Protein AF-C4XJJ4-F1 (afdb_monomer_lite)

Foldseek 3Di:
DDDPPPPPPPDDDDDDPDDPVVVVVVVVVVLVVLVVLVVVLVVLVVVLVVLLVVLVVDPDQVVLLCVLCPPLVVVLVVVLVVCVVVVNVVVSVVSVVVVVVLNVVLVVLVVVLVVLSQVLQWDQDDDPDPDNHGQTAGLDFDEQDACPPDVVVSVVVLCVCLPPVNLCVVPPPPDPCLVVLVVLCPDPVSLCQLQVAPVLDPVVQCPPPVSNSSSSSVSSVCSSSVHHHDHSVRSSVSSVVSSVSSVVSSVVSVVSVVVSNVSSVVSSVVSD

pLDDT: mean 74.95, std 15.44, range [31.09, 95.69]

Structure (mmCIF, N/CA/C/O backbone):
data_AF-C4XJJ4-F1
#
_entry.id   AF-C4XJJ4-F1
#
loop_
_atom_site.group_PDB
_atom_site.id
_atom_site.type_symbol
_atom_site.label_atom_id
_atom_site.label_alt_id
_atom_site.label_comp_id
_atom_site.label_asym_id
_atom_site.label_entity_id
_atom_site.label_seq_id
_atom_site.pdbx_PDB_ins_code
_atom_site.Cartn_x
_atom_site.Cartn_y
_atom_site.Cartn_z
_atom_site.occupancy
_atom_site.B_iso_or_equiv
_atom_site.auth_seq_id
_atom_site.auth_comp_id
_atom_site.auth_asym_id
_atom_site.auth_atom_id
_atom_site.pdbx_PDB_model_num
ATOM 1 N N . MET A 1 1 ? -14.680 27.984 8.519 1.00 36.91 1 MET A N 1
ATOM 2 C CA . MET A 1 1 ? -15.653 27.682 7.439 1.00 36.91 1 MET A CA 1
ATOM 3 C C . MET A 1 1 ?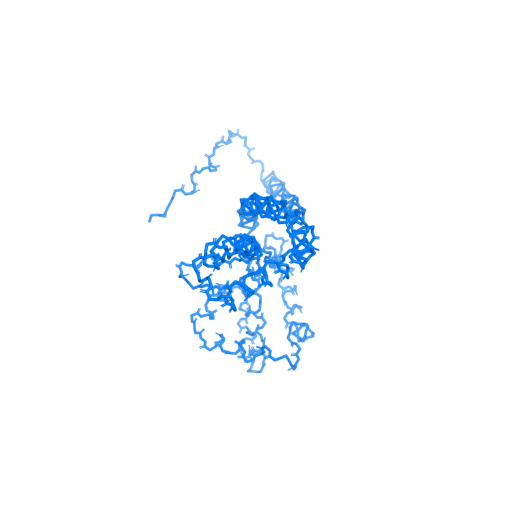 -16.197 26.275 7.652 1.00 36.91 1 MET A C 1
ATOM 5 O O . MET A 1 1 ? -15.878 25.347 6.925 1.00 36.91 1 MET A O 1
ATOM 9 N N . THR A 1 2 ? -16.985 26.112 8.706 1.00 37.75 2 THR A N 1
ATOM 10 C CA . THR A 1 2 ? -17.402 24.825 9.270 1.00 37.75 2 THR A CA 1
ATOM 11 C C . THR A 1 2 ? -18.818 25.044 9.775 1.00 37.75 2 THR A C 1
ATOM 13 O O . THR A 1 2 ? -18.968 25.657 10.821 1.00 37.75 2 THR A O 1
ATOM 16 N N . ASN A 1 3 ? -19.838 24.692 8.978 1.00 35.47 3 ASN A N 1
ATOM 17 C CA . ASN A 1 3 ? -21.230 24.528 9.451 1.00 35.47 3 ASN A CA 1
ATOM 18 C C . ASN A 1 3 ? -22.248 24.016 8.405 1.00 35.47 3 ASN A C 1
ATOM 20 O O . ASN A 1 3 ? -23.418 23.864 8.739 1.00 35.47 3 ASN A O 1
ATOM 24 N N . ASN A 1 4 ? -21.861 23.683 7.166 1.00 31.09 4 ASN A N 1
ATOM 25 C CA . ASN A 1 4 ? -22.854 23.386 6.115 1.00 31.09 4 ASN A CA 1
ATOM 26 C C . ASN A 1 4 ? -23.211 21.908 5.881 1.00 31.09 4 ASN A C 1
ATOM 28 O O . ASN A 1 4 ? -24.062 21.638 5.041 1.00 31.09 4 ASN A O 1
ATOM 32 N N . PHE A 1 5 ? -22.658 20.944 6.624 1.00 34.25 5 PHE A N 1
ATOM 33 C CA . PHE A 1 5 ? -23.001 19.527 6.401 1.00 34.25 5 PHE A CA 1
ATOM 34 C C . PHE A 1 5 ? -24.237 19.028 7.169 1.00 34.25 5 PHE A C 1
ATOM 36 O O . PHE A 1 5 ? -24.738 17.946 6.882 1.00 34.25 5 PHE A O 1
ATOM 43 N N . LYS A 1 6 ? -24.790 19.824 8.096 1.00 35.12 6 LYS A N 1
ATOM 44 C CA . LYS A 1 6 ? -25.919 19.397 8.946 1.00 35.12 6 LYS A CA 1
ATOM 45 C C . LYS A 1 6 ? -27.304 19.547 8.296 1.00 35.12 6 LYS A C 1
ATOM 47 O O . LYS A 1 6 ? -28.285 19.062 8.844 1.00 35.12 6 LYS A O 1
ATOM 52 N N . TYR A 1 7 ? -27.399 20.183 7.126 1.00 38.50 7 TYR A N 1
ATOM 53 C CA . TYR A 1 7 ? -28.688 20.546 6.519 1.00 38.50 7 TYR A CA 1
ATOM 54 C C . TYR A 1 7 ? -29.176 19.623 5.395 1.00 38.50 7 TYR A C 1
ATOM 56 O O . TYR A 1 7 ? -30.297 19.803 4.927 1.00 38.50 7 TYR A O 1
ATOM 64 N N . PHE A 1 8 ? -28.402 18.619 4.966 1.00 37.38 8 PHE A N 1
ATOM 65 C CA . PHE A 1 8 ? -28.808 17.812 3.805 1.00 37.38 8 PHE A CA 1
ATOM 66 C C . PHE A 1 8 ? -29.705 16.603 4.132 1.00 37.38 8 PHE A C 1
ATOM 68 O O . PHE A 1 8 ? -30.364 16.084 3.237 1.00 37.38 8 PHE A O 1
ATOM 75 N N . PHE A 1 9 ? -29.815 16.190 5.402 1.00 39.69 9 PHE A N 1
ATOM 76 C CA . PHE A 1 9 ? -30.651 15.041 5.795 1.00 39.69 9 PHE A CA 1
ATOM 77 C C . PHE A 1 9 ? -32.035 15.398 6.354 1.00 39.69 9 PHE A C 1
ATOM 79 O O . PHE A 1 9 ? -32.860 14.515 6.572 1.00 39.69 9 PHE A O 1
ATOM 86 N N . MET A 1 10 ? -32.357 16.680 6.532 1.00 34.41 10 MET A N 1
ATOM 87 C CA . MET A 1 10 ? -33.613 17.087 7.169 1.00 34.41 10 MET A CA 1
ATOM 88 C C . MET A 1 10 ? -34.735 17.325 6.144 1.00 34.41 10 MET A C 1
ATOM 90 O O . MET A 1 10 ? -35.309 18.409 6.055 1.00 34.41 10 MET A O 1
ATOM 94 N N . LYS A 1 11 ? -35.070 16.305 5.341 1.00 35.81 11 LYS A N 1
ATOM 95 C CA . LYS A 1 11 ? -36.238 16.341 4.442 1.00 35.81 11 LYS A CA 1
ATOM 96 C C . LYS A 1 11 ? -37.434 15.608 5.066 1.00 35.81 11 LYS A C 1
ATOM 98 O O . LYS A 1 11 ? -37.766 14.492 4.698 1.00 35.81 11 LYS A O 1
ATOM 103 N N . LYS A 1 12 ? -38.070 16.302 6.015 1.00 39.97 12 LYS A N 1
ATOM 104 C CA . LYS A 1 12 ? -39.515 16.331 6.328 1.00 39.97 12 LYS A CA 1
ATOM 105 C C . LYS A 1 12 ? -40.320 15.060 5.972 1.00 39.97 12 LYS A C 1
ATOM 107 O O . LYS A 1 12 ? -40.991 15.020 4.940 1.00 39.97 12 LYS A O 1
ATOM 112 N N . THR A 1 13 ? -40.351 14.077 6.868 1.00 39.09 13 THR A N 1
ATOM 113 C CA . THR A 1 13 ? -41.431 13.080 6.909 1.00 39.09 13 THR A CA 1
ATOM 114 C C . THR A 1 13 ? -42.670 13.729 7.532 1.00 39.09 13 THR A C 1
ATOM 116 O O . THR A 1 13 ? -42.621 14.348 8.594 1.00 39.09 13 THR A O 1
ATOM 119 N N . LYS A 1 14 ? -43.784 13.696 6.792 1.00 36.62 14 LYS A N 1
ATOM 120 C CA . LYS A 1 14 ? -45.092 14.193 7.237 1.00 36.62 14 LYS A CA 1
ATOM 121 C C . LYS A 1 14 ? -45.566 13.381 8.445 1.00 36.62 14 LYS A C 1
ATOM 123 O O . LYS A 1 14 ? -45.399 12.167 8.470 1.00 36.62 14 LYS A O 1
ATOM 128 N N . GLY A 1 15 ? -46.163 14.088 9.402 1.00 43.06 15 GLY A N 1
ATOM 129 C CA . GLY A 1 15 ? -46.601 13.559 10.685 1.00 43.06 15 GLY A CA 1
ATOM 130 C C . GLY A 1 15 ? -47.533 12.357 10.575 1.00 43.06 15 GLY A C 1
ATOM 131 O O . GLY A 1 15 ? -48.602 12.435 9.975 1.00 43.06 15 GLY A O 1
ATOM 132 N N . TYR A 1 16 ? -47.119 11.289 11.241 1.00 35.53 16 TYR A N 1
ATOM 133 C CA . TYR A 1 16 ? -47.999 10.319 11.868 1.00 35.53 16 TYR A CA 1
ATOM 134 C C . TYR A 1 16 ? -47.768 10.454 13.372 1.00 35.53 16 TYR A C 1
ATOM 136 O O . TYR A 1 16 ? -46.625 10.599 13.802 1.00 35.53 16 TYR A O 1
ATOM 144 N N . ALA A 1 17 ? -48.842 10.483 14.160 1.00 39.97 17 ALA A N 1
ATOM 145 C CA . ALA A 1 17 ? -48.747 10.488 15.613 1.00 39.97 17 ALA A CA 1
ATOM 146 C C . ALA A 1 17 ? -47.957 9.241 16.057 1.00 39.97 17 ALA A C 1
ATOM 148 O O . ALA A 1 17 ? -48.425 8.116 15.886 1.00 39.97 17 ALA A O 1
ATOM 149 N N . MET A 1 18 ? -46.727 9.457 16.528 1.00 41.88 18 MET A N 1
ATOM 150 C CA . MET A 1 18 ? -45.782 8.411 16.918 1.00 41.88 18 MET A CA 1
ATOM 151 C C . MET A 1 18 ? -46.233 7.771 18.233 1.00 41.88 18 MET A C 1
ATOM 153 O O . MET A 1 18 ? -46.372 8.432 19.260 1.00 41.88 18 MET A O 1
ATOM 157 N N . ASN A 1 19 ? -46.489 6.466 18.173 1.00 47.69 19 ASN A N 1
ATOM 158 C CA . ASN A 1 19 ? -46.569 5.598 19.337 1.00 47.69 19 ASN A CA 1
ATOM 159 C C . ASN A 1 19 ? -45.129 5.395 19.856 1.00 47.69 19 ASN A C 1
ATOM 161 O O . ASN A 1 19 ? -44.292 4.994 19.054 1.00 47.69 19 ASN A O 1
ATOM 165 N N . PRO A 1 20 ? -44.811 5.625 21.142 1.00 53.41 20 PRO A N 1
ATOM 166 C CA . PRO A 1 20 ? -43.440 5.526 21.663 1.00 53.41 20 PRO A CA 1
ATOM 167 C C . PRO A 1 20 ? -42.790 4.137 21.507 1.00 53.41 20 PRO A C 1
ATOM 169 O O . PRO A 1 20 ? -41.569 4.039 21.543 1.00 53.41 20 PRO A O 1
ATOM 172 N N . ASN A 1 21 ? -43.575 3.075 21.275 1.00 56.53 21 ASN A N 1
ATOM 173 C CA . ASN A 1 21 ? -43.048 1.744 20.936 1.00 56.53 21 ASN A CA 1
ATOM 174 C C . ASN A 1 21 ? -42.619 1.605 19.459 1.00 56.53 21 ASN A C 1
ATOM 176 O O . ASN A 1 21 ? -41.858 0.706 19.129 1.00 56.53 21 ASN A O 1
ATOM 180 N N . ASN A 1 22 ? -43.088 2.481 18.564 1.00 57.28 22 ASN A N 1
ATOM 181 C CA . ASN A 1 22 ? -42.657 2.493 17.162 1.00 57.28 22 ASN A CA 1
ATOM 182 C C . ASN A 1 22 ? -41.268 3.126 17.001 1.00 57.28 22 ASN A C 1
ATOM 184 O O . ASN A 1 22 ? -40.558 2.783 16.065 1.00 57.28 22 ASN A O 1
ATOM 188 N N . ASP A 1 23 ? -40.872 4.039 17.889 1.00 61.09 23 ASP A N 1
ATOM 189 C CA . ASP A 1 23 ? -39.613 4.782 17.753 1.00 61.09 23 ASP A CA 1
ATOM 190 C C . ASP A 1 23 ? -38.396 3.882 18.007 1.00 61.09 23 ASP A C 1
ATOM 192 O O . ASP A 1 23 ? -37.394 3.975 17.296 1.00 61.09 23 ASP A O 1
ATOM 196 N N . THR A 1 24 ? -38.503 2.953 18.963 1.00 67.44 24 THR A N 1
ATOM 197 C CA . THR A 1 24 ? -37.474 1.937 19.227 1.00 67.44 24 THR A CA 1
ATOM 198 C C . THR A 1 24 ? -37.356 0.938 18.081 1.00 67.44 24 THR A C 1
ATOM 200 O O . THR A 1 24 ? -36.242 0.610 17.674 1.00 67.44 24 THR A O 1
ATOM 203 N N . ASP A 1 25 ? -38.486 0.520 17.508 1.00 71.44 25 ASP A N 1
ATOM 204 C CA . ASP A 1 25 ? -38.519 -0.419 16.385 1.00 71.44 25 ASP A CA 1
ATOM 205 C C . ASP A 1 25 ? -37.976 0.225 15.099 1.00 71.44 25 ASP A C 1
ATOM 207 O O . ASP A 1 25 ? -37.228 -0.404 14.349 1.00 71.44 25 ASP A O 1
ATOM 211 N N . VAL A 1 26 ? -38.290 1.503 14.854 1.00 76.06 26 VAL A N 1
ATOM 212 C CA . VAL A 1 26 ? -37.749 2.273 13.722 1.00 76.06 26 VAL A CA 1
ATOM 213 C C . VAL A 1 26 ? -36.243 2.480 13.884 1.00 76.06 26 VAL A C 1
ATOM 215 O O . VAL A 1 26 ? -35.491 2.238 12.940 1.00 76.06 26 VAL A O 1
ATOM 218 N N . GLN A 1 27 ? -35.772 2.847 15.078 1.00 78.88 27 GLN A N 1
ATOM 219 C CA . GLN A 1 27 ? -34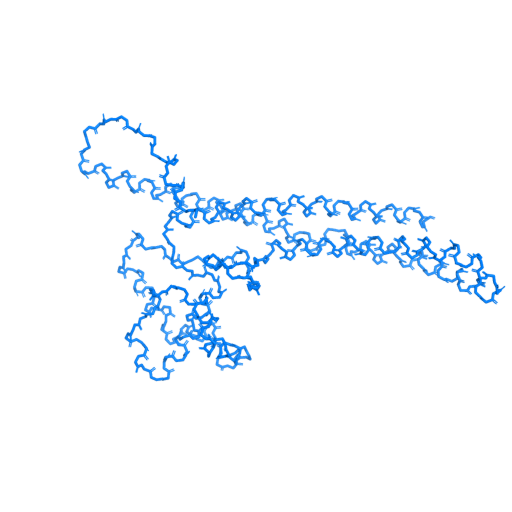.343 3.020 15.344 1.00 78.88 27 GLN A CA 1
ATOM 220 C C . GLN A 1 27 ? -33.568 1.697 15.213 1.00 78.88 27 GLN A C 1
ATOM 222 O O . GLN A 1 27 ? -32.447 1.668 14.696 1.00 78.88 27 GLN A O 1
ATOM 227 N N . GLU A 1 28 ? -34.150 0.577 15.643 1.00 82.06 28 GLU A N 1
ATOM 228 C CA . GLU A 1 28 ? -33.553 -0.745 15.453 1.00 82.06 28 GLU A CA 1
ATOM 229 C C . GLU A 1 28 ? -33.481 -1.128 13.966 1.00 82.06 28 GLU A C 1
ATOM 231 O O . GLU A 1 28 ? -32.451 -1.632 13.504 1.00 82.06 28 GLU A O 1
ATOM 236 N N . GLN A 1 29 ? -34.528 -0.835 13.189 1.00 85.44 29 GLN A N 1
ATOM 237 C CA . GLN A 1 29 ? -34.534 -1.043 11.740 1.00 85.44 29 GLN A CA 1
ATOM 238 C C . GLN A 1 29 ? -33.468 -0.201 11.028 1.00 85.44 29 GLN A C 1
ATOM 240 O O . GLN A 1 29 ? -32.740 -0.734 10.185 1.00 85.44 29 GLN A O 1
ATOM 245 N N . GLU A 1 30 ? -33.318 1.076 11.387 1.00 85.06 30 GLU A N 1
ATOM 246 C CA . GLU A 1 30 ? -32.269 1.952 10.850 1.00 85.06 30 GLU A CA 1
ATOM 247 C C . GLU A 1 30 ? -30.868 1.416 11.178 1.00 85.06 30 GLU A C 1
ATOM 249 O O . GLU A 1 30 ? -30.026 1.268 10.289 1.00 85.06 30 GLU A O 1
ATOM 254 N N . ASN A 1 31 ? -30.631 1.015 12.428 1.00 83.75 31 ASN A N 1
ATOM 255 C CA . ASN A 1 31 ? -29.358 0.428 12.849 1.00 83.75 31 ASN A CA 1
ATOM 256 C C . ASN A 1 31 ? -29.047 -0.883 12.114 1.00 83.75 31 ASN A C 1
ATOM 258 O O . ASN A 1 31 ? -27.908 -1.123 11.701 1.00 83.75 31 ASN A O 1
ATOM 262 N N . ASN A 1 32 ? -30.050 -1.733 11.908 1.00 87.62 32 ASN A N 1
ATOM 263 C CA . ASN A 1 32 ? -29.896 -2.965 11.140 1.00 87.62 32 ASN A CA 1
ATOM 264 C C . ASN A 1 32 ? -29.613 -2.678 9.658 1.00 87.62 32 ASN A C 1
ATOM 266 O O . ASN A 1 32 ? -28.766 -3.346 9.055 1.00 87.62 32 ASN A O 1
ATOM 270 N N . ALA A 1 33 ? -30.227 -1.641 9.083 1.00 87.69 33 ALA A N 1
ATOM 271 C CA . ALA A 1 33 ? -29.921 -1.187 7.732 1.00 87.69 33 ALA A CA 1
ATOM 272 C C . ALA A 1 33 ? -28.462 -0.709 7.613 1.00 87.69 33 ALA A C 1
ATOM 274 O O . ALA A 1 33 ? -27.758 -1.151 6.699 1.00 87.69 33 ALA A O 1
ATOM 275 N N . LEU A 1 34 ? -27.973 0.096 8.562 1.00 89.12 34 LEU A N 1
ATOM 276 C CA . LEU A 1 34 ? -26.580 0.562 8.606 1.00 89.12 34 LEU A CA 1
ATOM 277 C C . LEU A 1 34 ? -25.587 -0.609 8.733 1.00 89.12 34 LEU A C 1
ATOM 279 O O . LEU A 1 34 ? -24.629 -0.698 7.965 1.00 89.12 34 LEU A O 1
ATOM 283 N N . ARG A 1 35 ? -25.850 -1.584 9.614 1.00 87.12 35 ARG A N 1
ATOM 284 C CA . ARG A 1 35 ? -25.026 -2.806 9.736 1.00 87.12 35 ARG A CA 1
ATOM 285 C C . ARG A 1 35 ? -25.003 -3.622 8.446 1.00 87.12 35 ARG A C 1
ATOM 287 O O . ARG A 1 35 ? -23.939 -4.049 8.000 1.00 87.12 35 ARG A O 1
ATOM 294 N N . SER A 1 36 ? -26.162 -3.804 7.810 1.00 91.25 36 SER A N 1
ATOM 295 C CA . SER A 1 36 ? -26.256 -4.511 6.525 1.00 91.25 36 SER A CA 1
ATOM 296 C C . SER A 1 36 ? -25.470 -3.796 5.419 1.00 91.25 36 SER A C 1
ATOM 298 O O . SER A 1 36 ? -24.934 -4.423 4.500 1.00 91.25 36 SER A O 1
ATOM 300 N N . TYR A 1 37 ? -25.400 -2.464 5.477 1.00 91.25 37 TYR A N 1
ATOM 301 C CA . TYR A 1 37 ? -24.607 -1.674 4.552 1.00 91.25 37 TYR A CA 1
ATOM 302 C C . TYR A 1 37 ? -23.108 -1.871 4.789 1.00 91.25 37 TYR A C 1
ATOM 304 O O . TYR A 1 37 ? -22.384 -2.120 3.822 1.00 91.25 37 TYR A O 1
ATOM 312 N N . LEU A 1 38 ? -22.651 -1.838 6.046 1.00 89.81 38 LEU A N 1
ATOM 313 C CA . LEU A 1 38 ? -21.254 -2.109 6.401 1.00 89.81 38 LEU A CA 1
ATOM 314 C C . LEU A 1 38 ? -20.806 -3.491 5.913 1.00 89.81 38 LEU A C 1
ATOM 316 O O . LEU A 1 38 ? -19.807 -3.588 5.205 1.00 89.81 38 LEU A O 1
ATOM 320 N N . GLN A 1 39 ? -21.603 -4.534 6.157 1.00 91.06 39 GLN A N 1
ATOM 321 C CA . GLN A 1 39 ? -21.309 -5.896 5.689 1.00 91.06 39 GLN A CA 1
ATOM 322 C C . GLN A 1 39 ? -21.160 -5.975 4.161 1.00 91.06 39 GLN A C 1
ATOM 324 O O . GLN A 1 39 ? -20.207 -6.550 3.636 1.00 91.06 39 GLN A O 1
ATOM 329 N N . ARG A 1 40 ? -22.082 -5.361 3.407 1.00 92.31 40 ARG A N 1
ATOM 330 C CA . ARG A 1 40 ? -21.987 -5.316 1.935 1.00 92.31 40 ARG A CA 1
ATOM 331 C C . ARG A 1 40 ? -20.772 -4.522 1.465 1.00 92.31 40 ARG A C 1
ATOM 333 O O . ARG A 1 40 ? -20.150 -4.870 0.460 1.00 92.31 40 ARG A O 1
ATOM 340 N N . SER A 1 41 ? -20.440 -3.460 2.184 1.00 89.94 41 SER A N 1
ATOM 341 C CA . SER A 1 41 ? -19.290 -2.612 1.902 1.00 89.94 41 SER A CA 1
ATOM 342 C C . SER A 1 41 ? -17.968 -3.341 2.137 1.00 89.94 41 SER A C 1
ATOM 344 O O . SER A 1 41 ? -17.073 -3.238 1.303 1.00 89.94 41 SER A O 1
ATOM 346 N N . GLU A 1 42 ? -17.860 -4.153 3.190 1.00 88.81 42 GLU A N 1
ATOM 347 C CA . GLU A 1 42 ? -16.708 -5.032 3.433 1.00 88.81 42 GLU A CA 1
ATOM 348 C C . GLU A 1 42 ? -16.511 -6.048 2.306 1.00 88.81 42 GLU A C 1
ATOM 350 O O . GLU A 1 42 ? -15.390 -6.231 1.829 1.00 88.81 42 GLU A O 1
ATOM 355 N N . VAL A 1 43 ? -17.592 -6.664 1.811 1.00 91.44 43 VAL A N 1
ATOM 356 C CA . VAL A 1 43 ? -17.515 -7.584 0.663 1.00 91.44 43 VAL A CA 1
ATOM 357 C C . VAL A 1 43 ? -16.978 -6.859 -0.572 1.00 91.44 43 VAL A C 1
ATOM 359 O O . VAL A 1 43 ? -16.058 -7.350 -1.229 1.00 91.44 43 VAL A O 1
ATOM 362 N N . ARG A 1 44 ? -17.488 -5.658 -0.871 1.00 91.12 44 ARG A N 1
ATOM 363 C CA . ARG A 1 44 ? -16.992 -4.835 -1.988 1.00 91.12 44 ARG A CA 1
ATOM 364 C C . ARG A 1 44 ? -15.522 -4.468 -1.802 1.00 91.12 44 ARG A C 1
ATOM 366 O O . ARG A 1 44 ? -14.732 -4.647 -2.727 1.00 91.12 44 ARG A O 1
ATOM 373 N N . LEU A 1 45 ? -15.128 -4.026 -0.613 1.00 89.00 45 LEU A N 1
ATOM 374 C CA . LEU A 1 45 ? -13.742 -3.676 -0.316 1.00 89.00 45 LEU A CA 1
ATOM 375 C C . LEU A 1 45 ? -12.814 -4.897 -0.427 1.00 89.00 45 LEU A C 1
ATOM 377 O O . LEU A 1 45 ? -11.731 -4.793 -0.998 1.00 89.00 45 LEU A O 1
ATOM 381 N N . SER A 1 46 ? -13.270 -6.076 0.003 1.00 88.31 46 SER A N 1
ATOM 382 C CA . SER A 1 46 ? -12.562 -7.346 -0.189 1.00 88.31 46 SER A CA 1
ATOM 383 C C . SER A 1 46 ? -12.364 -7.657 -1.673 1.00 88.31 46 SER A C 1
ATOM 385 O O . SER A 1 46 ? -11.258 -8.006 -2.085 1.00 88.31 46 SER A O 1
ATOM 387 N N . THR A 1 47 ? -13.393 -7.477 -2.509 1.00 90.88 47 THR A N 1
ATOM 388 C CA . THR A 1 47 ? -13.240 -7.663 -3.961 1.00 90.88 47 THR A CA 1
ATOM 389 C C . THR A 1 47 ? -12.244 -6.672 -4.565 1.00 90.88 47 THR A C 1
ATOM 391 O O . THR A 1 47 ? -11.373 -7.089 -5.324 1.00 90.88 47 THR A O 1
ATOM 394 N N . MET A 1 48 ? -12.278 -5.394 -4.171 1.00 91.06 48 MET A N 1
ATOM 395 C CA . MET A 1 48 ? -11.298 -4.393 -4.616 1.00 91.06 48 MET A CA 1
ATOM 396 C C . MET A 1 48 ? -9.879 -4.749 -4.175 1.00 91.06 48 MET A C 1
ATOM 398 O O . MET A 1 48 ? -8.944 -4.605 -4.957 1.00 91.06 48 MET A O 1
ATOM 402 N N . HIS A 1 49 ? -9.714 -5.257 -2.953 1.00 87.81 49 HIS A N 1
ATOM 403 C CA . HIS A 1 49 ? -8.430 -5.732 -2.452 1.00 87.81 49 HIS A CA 1
ATOM 404 C C . HIS A 1 49 ? -7.905 -6.918 -3.264 1.00 87.81 49 HIS A C 1
ATOM 406 O O . HIS A 1 49 ? -6.728 -6.927 -3.607 1.00 87.81 49 HIS A O 1
ATOM 412 N N . ARG A 1 50 ? -8.759 -7.888 -3.625 1.00 88.06 50 ARG A N 1
ATOM 413 C CA . ARG A 1 50 ? -8.371 -9.011 -4.501 1.00 88.06 50 ARG A CA 1
ATOM 414 C C . ARG A 1 50 ? -7.948 -8.535 -5.890 1.00 88.06 50 ARG A C 1
ATOM 416 O O . ARG A 1 50 ? -6.997 -9.058 -6.460 1.00 88.06 50 ARG A O 1
ATOM 423 N N . ILE A 1 51 ? -8.622 -7.522 -6.434 1.00 88.31 51 ILE A N 1
ATOM 424 C CA . ILE A 1 51 ? -8.207 -6.908 -7.700 1.00 88.31 51 ILE A CA 1
ATOM 425 C C . ILE A 1 51 ? -6.845 -6.217 -7.511 1.00 88.31 51 ILE A C 1
ATOM 427 O O . ILE A 1 51 ? -5.930 -6.451 -8.294 1.00 88.31 51 ILE A O 1
ATOM 431 N N . GLY A 1 52 ? -6.665 -5.435 -6.444 1.00 85.44 52 GLY A N 1
ATOM 432 C CA . GLY A 1 52 ? -5.384 -4.814 -6.090 1.00 85.44 52 GLY A CA 1
ATOM 433 C C . GLY A 1 52 ? -4.242 -5.825 -5.945 1.00 85.44 52 GLY A C 1
ATOM 434 O O . GLY A 1 52 ? -3.163 -5.625 -6.503 1.00 85.44 52 GLY A O 1
ATOM 435 N N . SER A 1 53 ? -4.490 -6.950 -5.272 1.00 83.94 53 SER A N 1
ATOM 436 C CA . SER A 1 53 ? -3.499 -8.011 -5.100 1.00 83.94 53 SER A CA 1
ATOM 437 C C . SER A 1 53 ? -3.204 -8.752 -6.402 1.00 83.94 53 SER A C 1
ATOM 439 O O . SER A 1 53 ? -2.063 -9.153 -6.600 1.00 83.94 53 SER A O 1
ATOM 441 N N . SER A 1 54 ? -4.158 -8.863 -7.334 1.00 85.44 54 SER A N 1
ATOM 442 C CA . SER A 1 54 ? -3.893 -9.415 -8.672 1.00 85.44 54 SER A CA 1
ATOM 443 C C . SER A 1 54 ? -2.905 -8.561 -9.482 1.00 85.44 54 SER A C 1
ATOM 445 O O . SER A 1 54 ? -2.080 -9.101 -10.220 1.00 85.44 54 SER A O 1
ATOM 447 N N . PHE A 1 55 ? -2.909 -7.237 -9.281 1.00 82.31 55 PHE A N 1
ATOM 448 C CA . PHE A 1 55 ? -1.910 -6.346 -9.876 1.00 82.31 55 PHE A CA 1
ATOM 449 C C . PHE A 1 55 ? -0.520 -6.513 -9.238 1.00 82.31 55 PHE A C 1
ATOM 451 O O . PHE A 1 55 ? 0.479 -6.376 -9.940 1.00 82.31 55 PHE A O 1
ATOM 458 N N . ILE A 1 56 ? -0.445 -6.841 -7.938 1.00 76.31 56 ILE A N 1
ATOM 459 C CA . ILE A 1 56 ? 0.814 -7.161 -7.230 1.00 76.31 56 ILE A CA 1
ATOM 460 C C . ILE A 1 56 ? 1.361 -8.515 -7.665 1.00 76.31 56 ILE A C 1
ATOM 462 O O . ILE A 1 56 ? 2.542 -8.641 -7.972 1.00 76.31 56 ILE A O 1
ATOM 466 N N . GLY A 1 57 ? 0.487 -9.522 -7.661 1.00 69.38 57 GLY A N 1
ATOM 467 C CA . GLY A 1 57 ? 0.816 -10.928 -7.875 1.00 69.38 57 GLY A CA 1
ATOM 468 C C . GLY A 1 57 ? 1.276 -11.254 -9.291 1.00 69.38 57 GLY A C 1
ATOM 469 O O . GLY A 1 57 ? 1.725 -12.366 -9.533 1.00 69.38 57 GLY A O 1
ATOM 470 N N . GLY A 1 58 ? 1.222 -10.293 -10.215 1.00 63.47 58 GLY A N 1
ATOM 471 C CA . GLY A 1 58 ? 1.868 -10.435 -11.509 1.00 63.47 58 GLY A CA 1
ATOM 472 C C . GLY A 1 58 ? 0.995 -11.120 -12.548 1.00 63.47 58 GLY A C 1
ATOM 473 O O . GLY A 1 58 ? 1.361 -12.152 -13.100 1.00 63.47 58 GLY A O 1
ATOM 474 N N . ALA A 1 59 ? -0.095 -10.472 -12.945 1.00 54.72 59 ALA A N 1
ATOM 475 C CA . ALA A 1 59 ? -0.491 -10.606 -14.338 1.00 54.72 59 ALA A CA 1
ATOM 476 C C . ALA A 1 59 ? 0.559 -9.847 -15.182 1.00 54.72 59 ALA A C 1
ATOM 478 O O . ALA A 1 59 ? 0.708 -8.633 -15.066 1.00 54.72 59 ALA A O 1
ATOM 479 N N . GLY A 1 60 ? 1.377 -10.548 -15.962 1.00 58.19 60 GLY A N 1
ATOM 480 C CA . GLY A 1 60 ? 2.176 -9.992 -17.063 1.00 58.19 60 GLY A CA 1
ATOM 481 C C . GLY A 1 60 ? 3.378 -9.097 -16.722 1.00 58.19 60 GLY A C 1
ATOM 482 O O . GLY A 1 60 ? 4.495 -9.456 -17.058 1.00 58.19 60 GLY A O 1
ATOM 483 N N . LEU A 1 61 ? 3.190 -7.919 -16.121 1.00 67.19 61 LEU A N 1
ATOM 484 C CA . LEU A 1 61 ? 4.118 -6.781 -16.263 1.00 67.19 61 LEU A CA 1
ATOM 485 C C . LEU A 1 61 ? 5.555 -7.045 -15.762 1.00 67.19 61 LEU A C 1
ATOM 487 O O . LEU A 1 61 ? 6.514 -6.780 -16.484 1.00 67.19 61 LEU A O 1
ATOM 491 N N . LEU A 1 62 ? 5.713 -7.581 -14.544 1.00 68.38 62 LEU A N 1
ATOM 492 C CA . LEU A 1 62 ? 7.034 -7.858 -13.952 1.00 68.38 62 LEU A CA 1
ATOM 493 C C . LEU A 1 62 ? 7.713 -9.101 -14.544 1.00 68.38 62 LEU A C 1
ATOM 495 O O . LEU A 1 62 ? 8.932 -9.203 -14.486 1.00 68.38 62 LEU A O 1
ATOM 499 N N . ILE A 1 63 ? 6.937 -10.026 -15.116 1.00 72.25 63 ILE A N 1
ATOM 500 C CA . ILE A 1 63 ? 7.449 -11.251 -15.751 1.00 72.25 63 ILE A CA 1
ATOM 501 C C . ILE A 1 63 ? 7.829 -10.983 -17.213 1.00 72.25 63 ILE A C 1
ATOM 503 O O . ILE A 1 63 ? 8.826 -11.505 -17.703 1.00 72.25 63 ILE A O 1
ATOM 507 N N . LEU A 1 64 ? 7.061 -10.140 -17.906 1.00 71.19 64 LEU A N 1
ATOM 508 C CA . LEU A 1 64 ? 7.297 -9.747 -19.295 1.00 71.19 64 LEU A CA 1
ATOM 509 C C . LEU A 1 64 ? 8.590 -8.943 -19.437 1.00 71.19 64 LEU A C 1
ATOM 511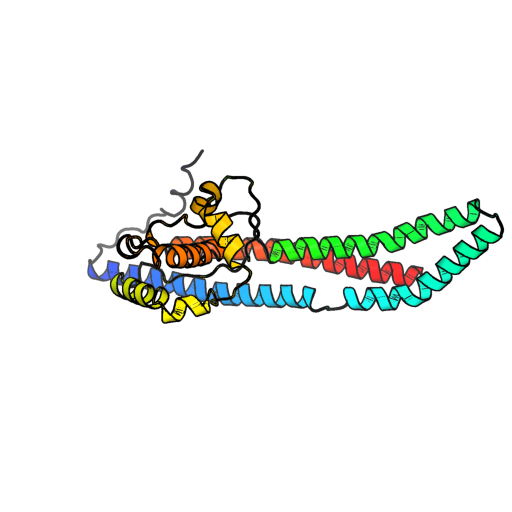 O O . LEU A 1 64 ? 9.328 -9.151 -20.395 1.00 71.19 64 LEU A O 1
ATOM 515 N N . LEU A 1 65 ? 8.889 -8.061 -18.476 1.00 72.19 65 LEU A N 1
ATOM 516 C CA . LEU A 1 65 ? 10.040 -7.167 -18.577 1.00 72.19 65 LEU A CA 1
ATOM 517 C C . LEU A 1 65 ? 11.378 -7.935 -18.723 1.00 72.19 65 LEU A C 1
ATOM 519 O O . LEU A 1 65 ? 12.069 -7.683 -19.707 1.00 72.19 65 LEU A O 1
ATOM 523 N N . PRO A 1 66 ? 11.750 -8.903 -17.858 1.00 71.94 66 PRO A N 1
ATOM 524 C CA . PRO A 1 66 ? 12.999 -9.652 -18.023 1.00 71.94 66 PRO A CA 1
ATOM 525 C C . PRO A 1 66 ? 13.055 -10.488 -19.304 1.00 71.94 66 PRO A C 1
ATOM 527 O O . PRO A 1 66 ? 14.113 -10.574 -19.921 1.00 71.94 66 PRO A O 1
ATOM 530 N N . VAL A 1 67 ? 11.932 -11.100 -19.702 1.00 74.62 67 VAL A N 1
ATOM 531 C CA . VAL A 1 67 ? 11.867 -11.983 -20.879 1.00 74.62 67 VAL A CA 1
ATOM 532 C C . VAL A 1 67 ? 12.112 -11.197 -22.163 1.00 74.62 67 VAL A C 1
ATOM 534 O O . VAL A 1 67 ? 12.918 -11.609 -22.987 1.00 74.62 67 VAL A O 1
ATOM 537 N N . ILE A 1 68 ? 11.471 -10.038 -22.304 1.00 68.88 68 ILE A N 1
ATOM 538 C CA . ILE A 1 68 ? 11.615 -9.170 -23.478 1.00 68.88 68 ILE A CA 1
ATOM 539 C C . ILE A 1 68 ? 12.984 -8.486 -23.505 1.00 68.88 68 ILE A C 1
ATOM 541 O O . ILE A 1 68 ? 13.587 -8.325 -24.562 1.00 68.88 68 ILE A O 1
ATOM 545 N N . MET A 1 69 ? 13.486 -8.049 -22.350 1.00 71.12 69 MET A N 1
ATOM 546 C CA . MET A 1 69 ? 14.716 -7.257 -22.299 1.00 71.12 69 MET A CA 1
ATOM 547 C C . MET A 1 69 ? 15.974 -8.095 -22.573 1.00 71.12 69 MET A C 1
ATOM 549 O O . MET A 1 69 ? 16.958 -7.548 -23.063 1.00 71.12 69 MET A O 1
ATOM 553 N N . LYS A 1 70 ? 15.978 -9.401 -22.275 1.00 76.44 70 LYS A N 1
ATOM 554 C CA . LYS A 1 70 ? 17.208 -10.211 -22.255 1.00 76.44 70 LYS A CA 1
ATOM 555 C C . LYS A 1 70 ? 17.955 -10.253 -23.598 1.00 76.44 70 LYS A C 1
ATOM 557 O O . LYS A 1 70 ? 19.161 -9.994 -23.628 1.00 76.44 70 LYS A O 1
ATOM 562 N N . ASP A 1 71 ? 17.265 -10.540 -24.697 1.00 73.81 71 ASP A N 1
ATOM 563 C CA . ASP A 1 71 ? 17.928 -10.809 -25.986 1.00 73.81 71 ASP A CA 1
ATOM 564 C C . ASP A 1 71 ? 18.142 -9.528 -26.811 1.00 73.81 71 ASP A C 1
ATOM 566 O O . ASP A 1 71 ? 19.186 -9.330 -27.443 1.00 73.81 71 ASP A O 1
ATOM 570 N N . SER A 1 72 ? 17.201 -8.587 -26.735 1.00 76.62 72 SER A N 1
ATOM 571 C CA . SER A 1 72 ? 17.311 -7.317 -27.453 1.00 76.62 72 SER A CA 1
ATOM 572 C C . SER A 1 72 ? 18.318 -6.357 -26.814 1.00 76.62 72 SER A C 1
ATOM 574 O O . SER A 1 72 ? 19.071 -5.689 -27.527 1.00 76.62 72 SER A O 1
ATOM 576 N N . MET A 1 73 ? 18.394 -6.293 -25.474 1.00 81.31 73 MET A N 1
ATOM 577 C CA . MET A 1 73 ? 19.356 -5.407 -24.805 1.00 81.31 73 MET A CA 1
ATOM 578 C C . MET A 1 73 ? 20.798 -5.848 -25.034 1.00 81.31 73 MET A C 1
ATOM 580 O O . MET A 1 73 ? 21.664 -5.000 -25.245 1.00 81.31 73 MET A O 1
ATOM 584 N N . THR A 1 74 ? 21.071 -7.154 -25.001 1.00 85.38 74 THR A N 1
ATOM 585 C CA . THR A 1 74 ? 22.421 -7.694 -25.223 1.00 85.38 74 THR A CA 1
ATOM 586 C C . THR A 1 74 ? 22.898 -7.410 -26.647 1.00 85.38 74 THR A C 1
ATOM 588 O O . THR A 1 74 ? 24.004 -6.907 -26.834 1.00 85.38 74 THR A O 1
ATOM 591 N N . SER A 1 75 ? 22.028 -7.597 -27.641 1.00 85.94 75 SER A N 1
ATOM 592 C CA . SER A 1 75 ? 22.336 -7.319 -29.050 1.00 85.94 75 SER A CA 1
ATOM 593 C C . SER A 1 75 ? 22.629 -5.836 -29.317 1.00 85.94 75 SER A C 1
ATOM 595 O O . SER A 1 75 ? 23.620 -5.489 -29.966 1.00 85.94 75 SER A O 1
ATOM 597 N N . ILE A 1 76 ? 21.798 -4.932 -28.790 1.00 87.50 76 ILE A N 1
ATOM 598 C CA . ILE A 1 76 ? 21.960 -3.489 -29.015 1.00 87.50 76 ILE A CA 1
ATOM 599 C C . ILE A 1 76 ? 23.141 -2.923 -28.231 1.00 87.50 76 ILE A C 1
ATOM 601 O O . ILE A 1 76 ? 23.916 -2.142 -28.782 1.00 87.50 76 ILE A O 1
ATOM 605 N N . SER A 1 77 ? 23.322 -3.338 -26.976 1.00 88.69 77 SER A N 1
ATOM 606 C CA . SER A 1 77 ? 24.465 -2.905 -26.164 1.00 88.69 77 SER A CA 1
ATOM 607 C C . SER A 1 77 ? 25.796 -3.332 -26.787 1.00 88.69 77 SER A C 1
ATOM 609 O O . SER A 1 77 ? 26.713 -2.514 -26.860 1.00 88.69 77 SER A O 1
ATOM 611 N N . ALA A 1 78 ? 25.881 -4.547 -27.340 1.00 91.38 78 ALA A N 1
ATOM 612 C CA . ALA A 1 78 ? 27.052 -5.005 -28.082 1.00 91.38 78 ALA A CA 1
ATOM 613 C C . ALA A 1 78 ? 27.313 -4.153 -29.335 1.00 91.38 78 ALA A C 1
ATOM 615 O O . ALA A 1 78 ? 28.456 -3.780 -29.605 1.00 91.38 78 ALA A O 1
ATOM 616 N N . LYS A 1 79 ? 26.261 -3.776 -30.075 1.00 92.25 79 LYS A N 1
ATOM 617 C CA . LYS A 1 79 ? 26.389 -2.909 -31.255 1.00 92.25 79 LYS A CA 1
ATOM 618 C C . LYS A 1 79 ? 26.860 -1.501 -30.883 1.00 92.25 79 LYS A C 1
ATOM 620 O O . LYS A 1 79 ? 27.772 -0.986 -31.526 1.00 92.25 79 LYS A O 1
ATOM 625 N N . ILE A 1 80 ? 26.315 -0.907 -29.819 1.00 92.62 80 ILE A N 1
ATOM 626 C CA . ILE A 1 80 ? 26.789 0.381 -29.283 1.00 92.62 80 ILE A CA 1
ATOM 627 C C . ILE A 1 80 ? 28.266 0.276 -28.890 1.00 92.62 80 ILE A C 1
ATOM 629 O O . ILE A 1 80 ? 29.066 1.115 -29.295 1.00 92.62 80 ILE A O 1
ATOM 633 N N . TYR A 1 81 ? 28.642 -0.776 -28.161 1.00 94.44 81 TYR A N 1
ATOM 634 C CA . TYR A 1 81 ? 30.022 -1.002 -27.737 1.00 94.44 81 TYR A CA 1
ATOM 635 C C . TYR A 1 81 ? 30.982 -1.137 -28.928 1.00 94.44 81 TYR A C 1
ATOM 637 O O . TYR A 1 81 ? 32.041 -0.515 -28.939 1.00 94.44 81 TYR A O 1
ATOM 645 N N . SER A 1 82 ? 30.579 -1.859 -29.978 1.00 95.00 82 SER A N 1
ATOM 646 C CA . SER A 1 82 ? 31.377 -1.984 -31.204 1.00 95.00 82 SER A CA 1
ATOM 647 C C . SER A 1 82 ? 31.596 -0.643 -31.919 1.00 95.00 82 SER A C 1
ATOM 649 O O . SER A 1 82 ? 32.695 -0.383 -32.402 1.00 95.00 82 SER A O 1
ATOM 651 N N . LEU A 1 83 ? 30.590 0.241 -31.933 1.00 94.25 83 LEU A N 1
ATOM 652 C CA . LEU A 1 83 ? 30.695 1.579 -32.528 1.00 94.25 83 LEU A CA 1
ATOM 653 C C . LEU A 1 83 ? 31.601 2.508 -31.712 1.00 94.25 83 LEU A C 1
ATOM 655 O O . LEU A 1 83 ? 32.281 3.350 -32.291 1.00 94.25 83 LEU A O 1
ATOM 659 N N . ILE A 1 84 ? 31.623 2.338 -30.386 1.00 94.38 84 ILE A N 1
ATOM 660 C CA . ILE A 1 84 ? 32.531 3.066 -29.492 1.00 94.38 84 ILE A CA 1
ATOM 661 C C . ILE A 1 84 ? 33.982 2.637 -29.737 1.00 94.38 84 ILE A C 1
ATOM 663 O O . ILE A 1 84 ? 34.848 3.501 -29.828 1.00 94.38 84 ILE A O 1
ATOM 667 N N . ILE A 1 85 ? 34.247 1.331 -29.879 1.00 95.69 85 ILE A N 1
ATOM 668 C CA . ILE A 1 85 ? 35.592 0.819 -30.206 1.00 95.69 85 ILE A CA 1
ATOM 669 C C . ILE A 1 85 ? 36.051 1.313 -31.581 1.00 95.69 85 ILE A C 1
ATOM 671 O O . ILE A 1 85 ? 37.216 1.649 -31.750 1.00 95.69 85 ILE A O 1
ATOM 675 N N . ALA A 1 86 ? 35.141 1.388 -32.552 1.00 94.88 86 ALA A N 1
ATOM 676 C CA . ALA A 1 86 ? 35.428 1.897 -33.891 1.00 94.88 86 ALA A CA 1
ATOM 677 C C . ALA A 1 86 ? 35.562 3.436 -33.964 1.00 94.88 86 ALA A C 1
ATOM 679 O O . ALA A 1 86 ? 35.539 3.987 -35.062 1.00 94.88 86 ALA A O 1
ATOM 680 N N . GLU A 1 87 ? 35.630 4.131 -32.819 1.00 95.06 87 GLU A N 1
ATOM 681 C CA . GLU A 1 87 ? 35.729 5.596 -32.689 1.00 95.06 87 GLU A CA 1
ATOM 682 C C . GLU A 1 87 ? 34.596 6.383 -33.383 1.00 95.06 87 GLU A C 1
ATOM 684 O O . GLU A 1 87 ? 34.662 7.600 -33.562 1.00 95.06 87 GLU A O 1
ATOM 689 N N . ASN A 1 88 ? 33.488 5.718 -33.729 1.00 95.12 88 ASN A N 1
ATOM 690 C CA . ASN A 1 88 ? 32.334 6.345 -34.368 1.00 95.12 88 ASN A CA 1
ATOM 691 C C . ASN A 1 88 ? 31.313 6.809 -33.320 1.00 95.12 88 ASN A C 1
ATOM 693 O O . ASN A 1 88 ? 30.207 6.271 -33.185 1.00 95.12 88 ASN A O 1
ATOM 697 N N . TYR A 1 89 ? 31.688 7.845 -32.569 1.00 93.44 89 TYR A N 1
ATOM 698 C CA . TYR A 1 89 ? 30.863 8.387 -31.488 1.00 93.44 89 TYR A CA 1
ATOM 699 C C . TYR A 1 89 ? 29.528 8.969 -31.975 1.00 93.44 89 TYR A C 1
ATOM 701 O O . TYR A 1 89 ? 28.532 8.904 -31.253 1.00 93.44 89 TYR A O 1
ATOM 709 N N . ALA A 1 90 ? 29.469 9.503 -33.199 1.00 94.88 90 ALA A N 1
ATOM 710 C CA . ALA A 1 90 ? 28.239 10.054 -33.771 1.00 94.88 90 ALA A CA 1
ATOM 711 C C . ALA A 1 90 ? 27.179 8.961 -34.003 1.00 94.88 90 ALA A C 1
ATOM 713 O O . ALA A 1 90 ? 26.025 9.110 -33.595 1.00 94.88 90 ALA A O 1
ATOM 714 N N . ALA A 1 91 ? 27.569 7.824 -34.587 1.00 92.00 91 ALA A N 1
ATOM 715 C CA . ALA A 1 91 ? 26.664 6.688 -34.752 1.00 92.00 91 ALA A CA 1
ATOM 716 C C . ALA A 1 91 ? 26.306 6.047 -33.401 1.00 92.00 91 ALA A C 1
ATOM 718 O O . ALA A 1 91 ? 25.146 5.701 -33.170 1.00 92.00 91 ALA A O 1
ATOM 719 N N . ALA A 1 92 ? 27.281 5.937 -32.489 1.00 92.00 92 ALA A N 1
ATOM 720 C CA . ALA A 1 92 ? 27.058 5.389 -31.153 1.00 92.00 92 ALA A CA 1
ATOM 721 C C . ALA A 1 92 ? 26.032 6.214 -30.359 1.00 92.00 92 ALA A C 1
ATOM 723 O O . ALA A 1 92 ? 25.092 5.652 -29.802 1.00 92.00 92 ALA A O 1
ATOM 724 N N . THR A 1 93 ? 26.161 7.543 -30.347 1.00 92.81 93 THR A N 1
ATOM 725 C CA . THR A 1 93 ? 25.230 8.445 -29.645 1.00 92.81 93 THR A CA 1
ATOM 726 C C . THR A 1 93 ? 23.838 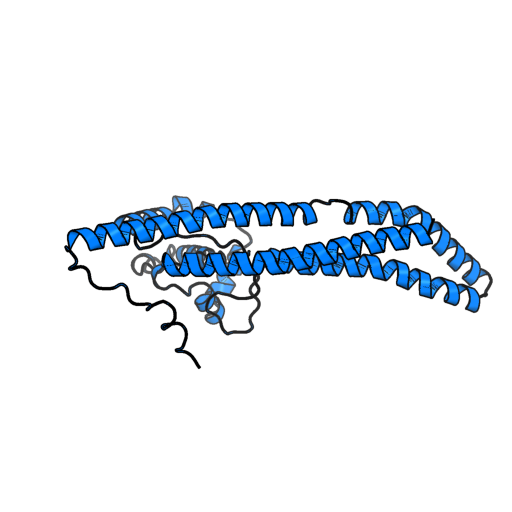8.448 -30.272 1.00 92.81 93 THR A C 1
ATOM 728 O O . THR A 1 93 ? 22.847 8.353 -29.546 1.00 92.81 93 THR A O 1
ATOM 731 N N . THR A 1 94 ? 23.754 8.463 -31.606 1.00 93.12 94 THR A N 1
ATOM 732 C CA . THR A 1 94 ? 22.479 8.398 -32.344 1.00 93.12 94 THR A CA 1
ATOM 733 C C . THR A 1 94 ? 21.682 7.136 -32.010 1.00 93.12 94 THR A C 1
ATOM 735 O O . THR A 1 94 ? 20.457 7.181 -31.958 1.00 93.12 94 THR A O 1
ATOM 738 N N . LEU A 1 95 ? 22.360 6.016 -31.740 1.00 90.75 95 LEU A N 1
ATOM 739 C CA . LEU A 1 95 ? 21.720 4.753 -31.371 1.00 90.75 95 LEU A CA 1
ATOM 740 C C . LEU A 1 95 ? 21.491 4.624 -29.853 1.00 90.75 95 LEU A C 1
ATOM 742 O O . LEU A 1 95 ? 20.474 4.081 -29.423 1.00 90.75 95 LEU A O 1
ATOM 746 N N . ALA A 1 96 ? 22.395 5.164 -29.033 1.00 91.12 96 ALA A N 1
ATOM 747 C CA . ALA A 1 96 ? 22.312 5.092 -27.576 1.00 91.12 96 ALA A CA 1
ATOM 748 C C . ALA A 1 96 ? 21.161 5.927 -26.993 1.00 91.12 96 ALA A C 1
ATOM 750 O O . ALA A 1 96 ? 20.479 5.458 -26.086 1.00 91.12 96 ALA A O 1
ATOM 751 N N . ILE A 1 97 ? 20.908 7.136 -27.508 1.00 91.75 97 ILE A N 1
ATOM 752 C CA . ILE A 1 97 ? 19.825 8.006 -27.014 1.00 91.75 97 ILE A CA 1
ATOM 753 C C . ILE A 1 97 ? 18.442 7.332 -27.118 1.00 91.75 97 ILE A C 1
ATOM 755 O O . ILE A 1 97 ? 17.782 7.195 -26.083 1.00 91.75 97 ILE A O 1
ATOM 759 N N . PRO A 1 98 ? 17.974 6.881 -28.302 1.00 89.81 98 PRO A N 1
ATOM 760 C CA . PRO A 1 98 ? 16.675 6.225 -28.412 1.00 89.81 98 PRO A CA 1
ATOM 761 C C . PRO A 1 98 ? 16.642 4.913 -27.628 1.00 89.81 98 PRO A C 1
ATOM 763 O O . PRO A 1 98 ? 15.626 4.621 -27.004 1.00 89.81 98 PRO A O 1
ATOM 766 N N . PHE A 1 99 ? 17.749 4.164 -27.574 1.00 88.38 99 PHE A N 1
ATOM 767 C CA . PHE A 1 99 ? 17.838 2.960 -26.750 1.00 88.38 99 PHE A CA 1
ATOM 768 C C . PHE A 1 99 ? 17.577 3.263 -25.267 1.00 88.38 99 PHE A C 1
ATOM 770 O O . PHE A 1 99 ? 16.708 2.639 -24.661 1.00 88.38 99 PHE A O 1
ATOM 777 N N . ILE A 1 100 ? 18.249 4.269 -24.696 1.00 90.56 100 ILE A N 1
ATOM 778 C CA . ILE A 1 100 ? 18.037 4.686 -23.302 1.00 90.56 100 ILE A CA 1
ATOM 779 C C . ILE A 1 100 ? 16.581 5.102 -23.084 1.00 90.56 100 ILE A C 1
ATOM 781 O O . ILE A 1 100 ? 15.967 4.653 -22.120 1.00 90.56 100 ILE A O 1
ATOM 785 N N . VAL A 1 101 ? 16.007 5.914 -23.977 1.00 89.62 101 VAL A N 1
ATOM 786 C CA . VAL A 1 101 ? 14.611 6.374 -23.869 1.00 89.62 101 VAL A CA 1
ATOM 787 C C . VAL A 1 101 ? 13.635 5.195 -23.874 1.00 89.62 101 VAL A C 1
ATOM 789 O O . VAL A 1 101 ? 12.768 5.112 -23.001 1.00 89.62 101 VAL A O 1
ATOM 792 N N . ILE A 1 102 ? 13.797 4.257 -24.809 1.00 85.56 102 ILE A N 1
ATOM 793 C CA . ILE A 1 102 ? 12.935 3.079 -24.947 1.00 85.56 102 ILE A CA 1
ATOM 794 C C . ILE A 1 102 ? 13.031 2.172 -23.714 1.00 85.56 102 ILE A C 1
ATOM 796 O O . ILE A 1 102 ? 12.028 1.586 -23.324 1.00 85.56 102 ILE A O 1
ATOM 800 N N . VAL A 1 103 ? 14.191 2.087 -23.060 1.00 84.50 103 VAL A N 1
ATOM 801 C CA . VAL A 1 103 ? 14.365 1.331 -21.808 1.00 84.50 103 VAL A CA 1
ATOM 802 C C . VAL A 1 103 ? 13.782 2.077 -20.603 1.00 84.50 103 VAL A C 1
ATOM 804 O O . VAL A 1 103 ? 13.157 1.472 -19.730 1.00 84.50 103 VAL A O 1
ATOM 807 N N . PHE A 1 104 ? 13.940 3.400 -20.541 1.00 88.19 104 PHE A N 1
ATOM 808 C CA . PHE A 1 104 ? 13.496 4.196 -19.395 1.00 88.19 104 PHE A CA 1
ATOM 809 C C . PHE A 1 104 ? 11.971 4.305 -19.302 1.00 88.19 104 PHE A C 1
ATOM 811 O O . PHE A 1 104 ? 11.418 4.278 -18.202 1.00 88.19 104 PHE A O 1
ATOM 818 N N . ILE A 1 105 ? 11.280 4.416 -20.440 1.00 88.06 105 ILE A N 1
ATOM 819 C CA . ILE A 1 105 ? 9.816 4.531 -20.511 1.00 88.06 105 ILE A CA 1
ATOM 820 C C . ILE A 1 105 ? 9.083 3.378 -19.783 1.00 88.06 105 ILE A C 1
ATOM 822 O O . ILE A 1 105 ? 8.266 3.671 -18.900 1.00 88.06 105 ILE A O 1
ATOM 826 N N . PRO A 1 106 ? 9.335 2.085 -20.080 1.00 83.25 106 PRO A N 1
ATOM 827 C CA . PRO A 1 106 ? 8.661 0.974 -19.415 1.00 83.25 106 PRO A CA 1
ATOM 828 C C . PRO A 1 106 ? 9.024 0.899 -17.929 1.00 83.25 106 PRO A C 1
ATOM 830 O O . PRO A 1 106 ? 8.123 0.735 -17.104 1.00 83.25 106 PRO A O 1
ATOM 833 N N . ILE A 1 107 ? 10.288 1.131 -17.556 1.00 86.06 107 ILE A N 1
ATOM 834 C CA . ILE A 1 107 ? 10.712 1.182 -16.145 1.00 86.06 107 ILE A CA 1
ATOM 835 C C . ILE A 1 107 ? 9.946 2.277 -15.390 1.00 86.06 107 ILE A C 1
ATOM 837 O O . ILE A 1 107 ? 9.362 2.028 -14.333 1.00 86.06 107 ILE A O 1
ATOM 841 N N . TYR A 1 108 ? 9.874 3.483 -15.954 1.00 90.19 108 TYR A N 1
ATOM 842 C CA . TYR A 1 108 ? 9.137 4.597 -15.362 1.00 90.19 108 TYR A CA 1
ATOM 843 C C . TYR A 1 108 ? 7.640 4.289 -15.221 1.00 90.19 108 TYR A C 1
ATOM 845 O O . TYR A 1 108 ? 7.018 4.630 -14.209 1.00 90.19 108 TYR A O 1
ATOM 853 N N . SER A 1 109 ? 7.054 3.608 -16.209 1.00 87.19 109 SER A N 1
ATOM 854 C CA . SER A 1 109 ? 5.652 3.191 -16.163 1.00 87.19 109 SER A CA 1
ATOM 855 C C . SER A 1 109 ? 5.377 2.212 -15.012 1.00 87.19 109 SER A C 1
ATOM 857 O O . SER A 1 109 ? 4.396 2.392 -14.287 1.00 87.19 109 SER A O 1
ATOM 859 N N . ILE A 1 110 ? 6.287 1.263 -14.756 1.00 85.62 110 ILE A N 1
ATOM 860 C CA . ILE A 1 110 ? 6.214 0.330 -13.620 1.00 85.62 110 ILE A CA 1
ATOM 861 C C . ILE A 1 110 ? 6.283 1.095 -12.298 1.00 85.62 110 ILE A C 1
ATOM 863 O O . ILE A 1 110 ? 5.443 0.887 -11.422 1.00 85.62 110 ILE A O 1
ATOM 867 N N . ILE A 1 111 ? 7.223 2.035 -12.164 1.00 88.69 111 ILE A N 1
ATOM 868 C CA . ILE A 1 111 ? 7.352 2.867 -10.957 1.00 88.69 111 ILE A CA 1
ATOM 869 C C . ILE A 1 111 ? 6.049 3.634 -10.685 1.00 88.69 111 ILE A C 1
ATOM 871 O O . ILE A 1 111 ? 5.590 3.707 -9.544 1.00 88.69 111 ILE A O 1
ATOM 875 N N . LYS A 1 112 ? 5.396 4.169 -11.725 1.00 89.56 112 LYS A N 1
ATOM 876 C CA . LYS A 1 112 ? 4.101 4.857 -11.591 1.00 89.56 112 LYS A CA 1
ATOM 877 C C . LYS A 1 112 ? 2.958 3.936 -11.171 1.00 89.56 112 LYS A C 1
ATOM 879 O O . LYS A 1 112 ? 2.045 4.423 -10.499 1.00 89.56 112 LYS A O 1
ATOM 884 N N . VAL A 1 113 ? 2.979 2.664 -11.571 1.00 88.25 113 VAL A N 1
ATOM 885 C CA . VAL A 1 113 ? 2.014 1.648 -11.118 1.00 88.25 113 VAL A CA 1
ATOM 886 C C . VAL A 1 113 ? 2.271 1.303 -9.652 1.00 88.25 113 VAL A C 1
ATOM 888 O O . VAL A 1 113 ? 1.342 1.375 -8.853 1.00 88.25 113 VAL A O 1
ATOM 891 N N . LEU A 1 114 ? 3.526 1.036 -9.271 1.00 87.94 114 LEU A N 1
ATOM 892 C CA . LEU A 1 114 ? 3.915 0.758 -7.883 1.00 87.94 114 LEU A CA 1
ATOM 893 C C . LEU A 1 114 ? 3.545 1.907 -6.942 1.00 87.94 114 LEU A C 1
ATOM 895 O O . LEU A 1 114 ? 3.021 1.683 -5.858 1.00 87.94 114 LEU A O 1
ATOM 899 N N . HIS A 1 115 ? 3.753 3.148 -7.369 1.00 88.06 115 HIS A N 1
ATOM 900 C CA . HIS A 1 115 ? 3.382 4.320 -6.585 1.00 88.06 115 HIS A CA 1
ATOM 901 C C . HIS A 1 115 ? 1.858 4.481 -6.407 1.00 88.06 115 HIS A C 1
ATOM 903 O O . HIS A 1 115 ? 1.393 4.965 -5.376 1.00 88.06 115 HIS A O 1
ATOM 909 N N . ASP A 1 116 ? 1.047 4.107 -7.397 1.00 87.25 116 ASP A N 1
ATOM 910 C CA . ASP A 1 116 ? -0.412 4.135 -7.230 1.00 87.25 116 ASP A CA 1
ATOM 911 C C . ASP A 1 116 ? -0.903 2.969 -6.372 1.00 87.25 116 ASP A C 1
ATOM 913 O O . ASP A 1 116 ? -1.839 3.130 -5.590 1.00 87.25 116 ASP A O 1
ATOM 917 N N . LEU A 1 117 ? -0.232 1.825 -6.465 1.00 88.19 117 LEU A N 1
ATOM 918 C CA . LEU A 1 117 ? -0.478 0.670 -5.621 1.00 88.19 117 LEU A CA 1
ATOM 919 C C . LEU A 1 117 ? -0.171 0.979 -4.149 1.00 88.19 117 LEU A C 1
ATOM 921 O O . LEU A 1 117 ? -0.985 0.679 -3.281 1.00 88.19 117 LEU A O 1
ATOM 925 N N . THR A 1 118 ? 0.944 1.647 -3.843 1.00 87.00 118 THR A N 1
ATOM 926 C CA . THR A 1 118 ? 1.215 2.067 -2.461 1.00 87.00 118 THR A CA 1
ATOM 927 C C . THR A 1 118 ? 0.139 3.023 -1.956 1.00 87.00 118 THR A C 1
ATOM 929 O O . THR A 1 118 ? -0.339 2.852 -0.845 1.00 87.00 118 THR A O 1
ATOM 932 N N . ARG A 1 119 ? -0.354 3.961 -2.772 1.00 84.75 119 ARG A N 1
ATOM 933 C CA . ARG A 1 119 ? -1.479 4.837 -2.384 1.00 84.75 119 ARG A CA 1
ATOM 934 C C . ARG A 1 119 ? -2.822 4.113 -2.243 1.00 84.75 119 ARG A C 1
ATOM 936 O O . ARG A 1 119 ? -3.719 4.631 -1.575 1.00 84.75 119 ARG A O 1
ATOM 943 N N . PHE A 1 120 ? -2.986 2.957 -2.883 1.00 86.25 120 PHE A N 1
ATOM 944 C CA . PHE A 1 120 ? -4.161 2.103 -2.716 1.00 86.25 120 PHE A CA 1
ATOM 945 C C . PHE A 1 120 ? -4.157 1.413 -1.345 1.00 86.25 120 PHE A C 1
ATOM 947 O O . PHE A 1 120 ? -5.177 1.392 -0.656 1.00 86.25 120 PHE A O 1
ATOM 954 N N . TYR A 1 121 ? -2.997 0.903 -0.926 1.00 85.06 121 TYR A N 1
ATOM 955 C CA . TYR A 1 121 ? -2.840 0.210 0.354 1.00 85.06 121 TYR A CA 1
ATOM 956 C C . TYR A 1 121 ? -2.611 1.141 1.539 1.00 85.06 121 TYR A C 1
ATOM 958 O O . TYR A 1 121 ? -2.998 0.790 2.650 1.00 85.06 121 TYR A O 1
ATOM 966 N N . PHE A 1 122 ? -2.003 2.307 1.318 1.00 84.06 122 PHE A N 1
ATOM 967 C CA . PHE A 1 122 ? -1.592 3.216 2.379 1.00 84.06 122 PHE A CA 1
ATOM 968 C C . PHE A 1 122 ? -2.330 4.553 2.324 1.00 84.06 122 PHE A C 1
ATOM 970 O O . PHE A 1 122 ? -2.435 5.206 1.282 1.00 84.06 122 PHE A O 1
ATOM 977 N N . ASN A 1 123 ? -2.818 4.991 3.478 1.00 71.38 123 ASN A N 1
ATOM 978 C CA . ASN A 1 123 ? -3.434 6.290 3.694 1.00 71.38 123 ASN A CA 1
ATOM 979 C C . ASN A 1 123 ? -2.391 7.264 4.259 1.00 71.38 123 ASN A C 1
ATOM 981 O O . ASN A 1 123 ? -1.704 6.899 5.211 1.00 71.38 123 ASN A O 1
ATOM 985 N N . PRO A 1 124 ? -2.261 8.475 3.679 1.00 62.34 124 PRO A N 1
ATOM 986 C CA . PRO A 1 124 ? -1.303 9.472 4.151 1.00 62.34 124 PRO A CA 1
ATOM 987 C C . PRO A 1 124 ? -1.756 10.208 5.418 1.00 62.34 124 PRO A C 1
ATOM 989 O O . PRO A 1 124 ? -0.907 10.741 6.121 1.00 62.34 124 PRO A O 1
ATOM 992 N N . THR A 1 125 ? -3.063 10.252 5.695 1.00 61.03 125 THR A N 1
ATOM 993 C CA . THR A 1 125 ? -3.658 11.096 6.739 1.00 61.03 125 THR A CA 1
ATOM 994 C C . THR A 1 125 ? -4.394 10.273 7.789 1.00 61.03 125 THR A C 1
ATOM 996 O O . THR A 1 125 ? -5.034 9.261 7.473 1.00 61.03 125 THR A O 1
ATOM 999 N N . LEU A 1 126 ? -4.346 10.739 9.037 1.00 56.69 126 LEU A N 1
ATOM 1000 C CA . LEU A 1 126 ? -5.288 10.306 10.059 1.00 56.69 126 LEU A CA 1
ATOM 1001 C C . LEU A 1 126 ? -6.680 10.901 9.788 1.00 56.69 126 LEU A C 1
ATOM 1003 O O . LEU A 1 126 ? -6.778 12.031 9.307 1.00 56.69 126 LEU A O 1
ATOM 1007 N N . PRO A 1 127 ? -7.762 10.178 10.122 1.00 49.38 127 PRO A N 1
ATOM 1008 C CA . PRO A 1 127 ? -9.041 10.824 10.370 1.00 49.38 127 PRO A CA 1
ATOM 1009 C C . PRO A 1 127 ? -8.851 11.731 11.597 1.00 49.38 127 PRO A C 1
ATOM 1011 O O . PRO A 1 127 ? -8.445 11.241 12.646 1.00 49.38 127 PRO A O 1
ATOM 1014 N N . ASP A 1 128 ? -9.075 13.032 11.417 1.00 50.41 128 ASP A N 1
ATOM 1015 C CA . ASP A 1 128 ? -8.991 14.111 12.423 1.00 50.41 128 ASP A CA 1
ATOM 1016 C C . ASP A 1 128 ? -7.629 14.775 12.689 1.00 50.41 128 ASP A C 1
ATOM 1018 O O . ASP A 1 128 ? -7.540 15.595 13.602 1.00 50.41 128 ASP A O 1
ATOM 1022 N N . ASP A 1 129 ? -6.595 14.535 11.874 1.00 50.84 129 ASP A N 1
ATOM 1023 C CA . ASP A 1 129 ? -5.363 15.337 11.949 1.00 50.84 129 ASP A CA 1
ATOM 1024 C C . ASP A 1 129 ? -5.241 16.311 10.757 1.00 50.84 129 ASP A C 1
ATOM 1026 O O . ASP A 1 129 ? -5.063 15.862 9.621 1.00 50.84 129 ASP A O 1
ATOM 1030 N N . PRO A 1 130 ? -5.347 17.639 10.976 1.00 52.91 130 PRO A N 1
ATOM 1031 C CA . PRO A 1 130 ? -5.063 18.650 9.960 1.00 52.91 130 PRO A CA 1
ATOM 1032 C C . PRO A 1 130 ? -3.557 18.878 9.743 1.00 52.91 130 PRO A C 1
ATOM 1034 O O . PRO A 1 130 ? -3.192 19.665 8.869 1.00 52.91 130 PRO A O 1
ATOM 1037 N N . SER A 1 131 ? -2.680 18.247 10.534 1.00 51.09 131 SER A N 1
ATOM 1038 C CA . SER A 1 131 ? -1.233 18.367 10.380 1.00 51.09 131 SER A CA 1
ATOM 1039 C C . SER A 1 131 ? -0.732 17.578 9.162 1.00 51.09 131 SER A C 1
ATOM 1041 O O . SER A 1 131 ? -1.151 16.453 8.897 1.00 51.09 131 SER A O 1
ATOM 1043 N N . GLU A 1 132 ? 0.197 18.164 8.403 1.00 52.69 132 GLU A N 1
ATOM 1044 C CA . GLU A 1 132 ? 0.797 17.598 7.181 1.00 52.69 132 GLU A CA 1
ATOM 1045 C C . GLU A 1 132 ? 1.712 16.374 7.435 1.00 52.69 132 GLU A C 1
ATOM 1047 O O . GLU A 1 132 ? 2.525 15.999 6.586 1.00 52.69 132 GLU A O 1
ATOM 1052 N N . SER A 1 133 ? 1.626 15.743 8.609 1.00 51.47 133 SER A N 1
ATOM 1053 C CA . SER A 1 133 ? 2.505 14.644 8.998 1.00 51.47 133 SER A CA 1
ATOM 1054 C C . SER A 1 133 ? 2.065 13.316 8.357 1.00 51.47 133 SER A C 1
ATOM 1056 O O . SER A 1 133 ? 0.978 12.788 8.585 1.00 51.47 133 SER A O 1
ATOM 1058 N N . PHE A 1 134 ? 2.923 12.763 7.490 1.00 53.12 134 PHE A N 1
ATOM 1059 C CA . PHE A 1 134 ? 2.657 11.506 6.786 1.00 53.12 134 PHE A CA 1
ATOM 1060 C C . PHE A 1 134 ? 2.828 10.309 7.729 1.00 53.12 134 PHE A C 1
ATOM 1062 O O . PHE A 1 134 ? 3.947 9.883 8.026 1.00 53.12 134 PHE A O 1
ATOM 1069 N N . HIS A 1 135 ? 1.710 9.721 8.148 1.00 60.41 135 HIS A N 1
ATOM 1070 C CA . HIS A 1 135 ? 1.691 8.482 8.920 1.00 60.41 135 HIS A CA 1
ATOM 1071 C C . HIS A 1 135 ? 1.109 7.354 8.062 1.00 60.41 135 HIS A C 1
ATOM 1073 O O . HIS A 1 135 ? -0.115 7.240 7.976 1.00 60.41 135 HIS A O 1
ATOM 1079 N N . PRO A 1 136 ? 1.945 6.515 7.413 1.00 62.69 136 PRO A N 1
ATOM 1080 C CA . PRO A 1 136 ? 1.448 5.471 6.528 1.00 62.69 136 PRO A CA 1
ATOM 1081 C C . PRO A 1 136 ? 0.638 4.458 7.335 1.00 62.69 136 PRO A C 1
ATOM 1083 O O . PRO A 1 136 ? 1.177 3.708 8.147 1.00 62.69 136 PRO A O 1
ATOM 1086 N N . ARG A 1 137 ? -0.672 4.435 7.098 1.00 69.12 137 ARG A N 1
ATOM 1087 C CA . ARG A 1 137 ? -1.597 3.457 7.682 1.00 69.12 137 ARG A CA 1
ATOM 1088 C C . ARG A 1 137 ? -2.206 2.611 6.594 1.00 69.12 137 ARG A C 1
ATOM 1090 O O . ARG A 1 137 ? -2.435 3.115 5.497 1.00 69.12 137 ARG A O 1
ATOM 1097 N N . PHE A 1 138 ? -2.498 1.352 6.894 1.00 72.12 138 PHE A N 1
ATOM 1098 C CA . PHE A 1 138 ? -3.274 0.544 5.964 1.00 72.12 138 PHE A CA 1
ATOM 1099 C C . PHE A 1 138 ? -4.653 1.172 5.738 1.00 72.12 138 PHE A C 1
ATOM 1101 O O . PHE A 1 138 ? -5.271 1.697 6.663 1.00 72.12 138 PHE A O 1
ATOM 1108 N N . SER A 1 139 ? -5.117 1.141 4.490 1.00 68.88 139 SER A N 1
ATOM 1109 C CA . SER A 1 139 ? -6.436 1.646 4.100 1.00 68.88 139 SER A CA 1
ATOM 1110 C C . SER A 1 139 ? -7.576 0.858 4.744 1.00 68.88 139 SER A C 1
ATOM 1112 O O . SER A 1 139 ? -8.636 1.419 5.007 1.00 68.88 139 SER A O 1
ATOM 1114 N N . LEU A 1 140 ? -7.324 -0.416 5.047 1.00 71.62 140 LEU A N 1
ATOM 1115 C CA . LEU A 1 140 ? -8.144 -1.262 5.904 1.00 71.62 140 LEU A CA 1
ATOM 1116 C C . LEU A 1 140 ? -7.723 -1.042 7.361 1.00 71.62 140 LEU A C 1
ATOM 1118 O O . LEU A 1 140 ? -6.738 -1.621 7.823 1.00 71.62 140 LEU A O 1
ATOM 1122 N N . THR A 1 141 ? -8.448 -0.177 8.065 1.00 72.75 141 THR A N 1
ATOM 1123 C CA . THR A 1 141 ? -8.276 0.030 9.506 1.00 72.75 141 THR A CA 1
ATOM 1124 C C . THR A 1 141 ? -8.968 -1.072 10.298 1.00 72.75 141 THR A C 1
ATOM 1126 O O . THR A 1 141 ? -9.900 -1.717 9.818 1.00 72.75 141 THR A O 1
ATOM 1129 N N . ALA A 1 142 ? -8.521 -1.289 11.531 1.00 71.94 142 ALA A N 1
ATOM 1130 C CA . ALA A 1 142 ? -9.232 -2.161 12.454 1.00 71.94 142 ALA A CA 1
ATOM 1131 C C . ALA A 1 142 ? -10.595 -1.548 12.833 1.00 71.94 142 ALA A C 1
ATOM 1133 O O . ALA A 1 142 ? -10.690 -0.344 13.063 1.00 71.94 142 ALA A O 1
ATOM 1134 N N . ILE A 1 143 ? -11.634 -2.385 12.906 1.00 73.94 143 ILE A N 1
ATOM 1135 C CA . ILE A 1 143 ? -13.008 -1.978 13.234 1.00 73.94 143 ILE A CA 1
ATOM 1136 C C . ILE A 1 143 ? -13.292 -2.393 14.684 1.00 73.94 143 ILE A C 1
ATOM 1138 O O . ILE A 1 143 ? -13.367 -3.594 14.969 1.00 73.94 143 ILE A O 1
ATOM 1142 N N . PRO A 1 144 ? -13.402 -1.447 15.634 1.00 73.81 144 PRO A N 1
ATOM 1143 C CA . PRO A 1 144 ? -13.780 -1.772 16.998 1.00 73.81 144 PRO A CA 1
ATOM 1144 C C . PRO A 1 144 ? -15.290 -1.993 17.118 1.00 73.81 144 PRO A C 1
ATOM 1146 O O . PRO A 1 144 ? -16.088 -1.598 16.273 1.00 73.81 144 PRO A O 1
ATOM 1149 N N . PHE A 1 145 ? -15.699 -2.624 18.215 1.00 70.88 145 PHE A N 1
ATOM 1150 C CA . PHE A 1 145 ? -17.111 -2.841 18.506 1.00 70.88 145 PHE A CA 1
ATOM 1151 C C . PHE A 1 145 ? -17.827 -1.500 18.777 1.00 70.88 145 PHE A C 1
ATOM 1153 O O . PHE A 1 145 ? -17.384 -0.725 19.630 1.00 70.88 145 PHE A O 1
ATOM 1160 N N . SER A 1 146 ? -18.930 -1.232 18.070 1.00 68.38 146 SER A N 1
ATOM 1161 C CA . SER A 1 146 ? -19.712 0.013 18.191 1.00 68.38 146 SER A CA 1
ATOM 1162 C C . SER A 1 146 ? -20.379 0.165 19.572 1.00 68.38 146 SER A C 1
ATOM 1164 O O . SER A 1 146 ? -20.710 -0.823 20.230 1.00 68.38 146 SER A O 1
ATOM 1166 N N . GLU A 1 147 ? -20.571 1.409 20.027 1.00 63.16 147 GLU A N 1
ATOM 1167 C CA . GLU A 1 147 ? -21.124 1.740 21.357 1.00 63.16 147 GLU A CA 1
ATOM 1168 C C . GLU A 1 147 ? -22.625 1.512 21.483 1.00 63.16 147 GLU A C 1
ATOM 1170 O O . GLU A 1 147 ? -23.100 1.182 22.568 1.00 63.16 147 GLU A O 1
ATOM 1175 N N . MET A 1 148 ? -23.367 1.586 20.376 1.00 56.25 148 MET A N 1
ATOM 1176 C CA . MET A 1 148 ? -24.831 1.558 20.413 1.00 56.25 148 MET A CA 1
ATOM 1177 C C . MET A 1 148 ? -25.436 0.234 20.918 1.00 56.25 148 MET A C 1
ATOM 1179 O O . MET A 1 148 ? -26.627 0.187 21.205 1.00 56.25 148 MET A O 1
ATOM 1183 N N . VAL A 1 149 ? -24.668 -0.863 21.003 1.00 55.78 149 VAL A N 1
ATOM 1184 C CA . VAL A 1 149 ? -25.248 -2.219 21.109 1.00 55.78 149 VAL A CA 1
ATOM 1185 C C . VAL A 1 149 ? -25.353 -2.756 22.536 1.00 55.78 149 VAL A C 1
ATOM 1187 O O . VAL A 1 149 ? -26.100 -3.696 22.716 1.00 55.78 149 VAL A O 1
ATOM 1190 N N . LEU A 1 150 ? -24.641 -2.198 23.526 1.00 60.12 150 LEU A N 1
ATOM 1191 C CA . LEU A 1 150 ? -24.810 -2.379 24.988 1.00 60.12 150 LEU A CA 1
ATOM 1192 C C . LEU A 1 150 ? -23.478 -1.983 25.664 1.00 60.12 150 LEU A C 1
ATOM 1194 O O . LEU A 1 150 ? -22.493 -2.727 25.586 1.00 60.12 150 LEU A O 1
ATOM 1198 N N . ASN A 1 151 ? -23.447 -0.865 26.398 1.00 63.88 151 ASN A N 1
ATOM 1199 C CA . ASN A 1 151 ? -22.241 -0.384 27.102 1.00 63.88 151 ASN A CA 1
ATOM 1200 C C . ASN A 1 151 ? -21.597 -1.446 28.020 1.00 63.88 151 ASN A C 1
ATOM 1202 O O . ASN A 1 151 ? -20.373 -1.496 28.174 1.00 63.88 151 ASN A O 1
ATOM 1206 N N . ASN A 1 152 ? -22.406 -2.354 28.572 1.00 67.88 152 ASN A N 1
ATOM 1207 C CA . ASN A 1 152 ? -21.944 -3.413 29.471 1.00 67.88 152 ASN A CA 1
ATOM 1208 C C . ASN A 1 152 ? -21.105 -4.484 28.753 1.00 67.88 152 ASN A C 1
ATOM 1210 O O . ASN A 1 152 ? -20.067 -4.897 29.268 1.00 67.88 152 ASN A O 1
ATOM 1214 N N . ILE A 1 153 ? -21.502 -4.897 27.544 1.00 73.25 153 ILE A N 1
ATOM 1215 C CA . ILE A 1 153 ? -20.784 -5.925 26.772 1.00 73.25 153 ILE A CA 1
ATOM 1216 C C . ILE A 1 153 ? -19.451 -5.372 26.276 1.00 73.25 153 ILE A C 1
ATOM 1218 O O . ILE A 1 153 ? -18.423 -6.036 26.388 1.00 73.25 153 ILE A O 1
ATOM 1222 N N . LYS A 1 154 ? -19.440 -4.132 25.777 1.00 72.94 154 LYS A N 1
ATOM 1223 C CA . LYS A 1 154 ? -18.212 -3.488 25.302 1.00 72.94 154 LYS A CA 1
ATOM 1224 C C . LYS A 1 154 ? -17.185 -3.341 26.423 1.00 72.94 154 LYS A C 1
ATOM 1226 O O . LYS A 1 154 ? -16.008 -3.630 26.221 1.00 72.94 154 LYS A O 1
ATOM 1231 N N . THR A 1 155 ? -17.635 -2.951 27.615 1.00 73.00 155 THR A N 1
ATOM 1232 C CA . THR A 1 155 ? -16.774 -2.852 28.802 1.00 73.00 155 THR A CA 1
ATOM 1233 C C . THR A 1 155 ? -16.174 -4.210 29.167 1.00 73.00 155 THR A C 1
ATOM 1235 O O . THR A 1 155 ? -14.984 -4.301 29.461 1.00 73.00 155 THR A O 1
ATOM 1238 N N . GLU A 1 156 ? -16.961 -5.282 29.087 1.00 77.12 156 GLU A N 1
ATOM 1239 C CA . GLU A 1 156 ? -16.492 -6.644 29.351 1.00 77.12 156 GLU A CA 1
ATOM 1240 C C . GLU A 1 156 ? -15.505 -7.146 28.282 1.00 77.12 156 GLU A C 1
ATOM 1242 O O . GLU A 1 156 ? -14.459 -7.708 28.613 1.00 77.12 156 GLU A O 1
ATOM 1247 N N . ILE A 1 157 ? -15.775 -6.882 26.998 1.00 78.94 157 ILE A N 1
ATOM 1248 C CA . ILE A 1 157 ? -14.844 -7.174 25.897 1.00 78.94 157 ILE A CA 1
ATOM 1249 C C . ILE A 1 157 ? -13.527 -6.429 26.117 1.00 78.94 157 ILE A C 1
ATOM 1251 O O . ILE A 1 157 ? -12.468 -7.045 2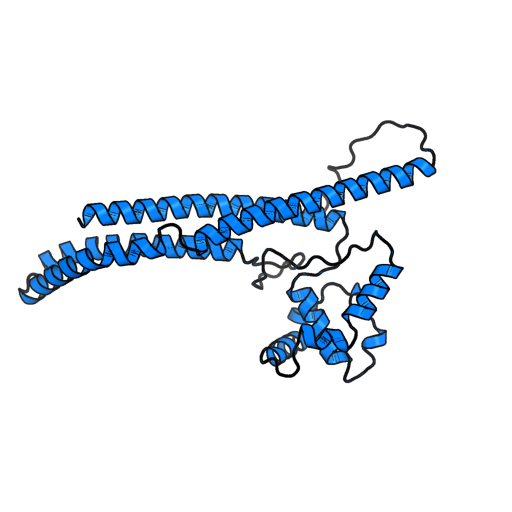6.024 1.00 78.94 157 ILE A O 1
ATOM 1255 N N . ARG A 1 158 ? -13.575 -5.140 26.472 1.00 74.62 158 ARG A N 1
ATOM 1256 C CA . ARG A 1 158 ? -12.379 -4.331 26.750 1.00 74.62 158 ARG A CA 1
ATOM 1257 C C . ARG A 1 158 ? -11.585 -4.901 27.925 1.00 74.62 158 ARG A C 1
ATOM 1259 O O . ARG A 1 158 ? -10.392 -5.154 27.779 1.00 74.62 158 ARG A O 1
ATOM 1266 N N . LYS A 1 159 ? -12.234 -5.204 29.055 1.00 76.88 159 LYS A N 1
ATOM 1267 C CA . LYS A 1 159 ? -11.575 -5.848 30.209 1.00 76.88 159 LYS A CA 1
ATOM 1268 C C . LYS A 1 159 ? -10.848 -7.132 29.812 1.00 76.88 159 LYS A C 1
ATOM 1270 O O . LYS A 1 159 ? -9.751 -7.399 30.297 1.00 76.88 159 LYS A O 1
ATOM 1275 N N . ARG A 1 160 ? -11.437 -7.918 28.906 1.00 81.50 160 ARG A N 1
ATOM 1276 C CA . ARG A 1 160 ? -10.813 -9.136 28.378 1.00 81.50 160 ARG A CA 1
ATOM 1277 C C . ARG A 1 160 ? -9.681 -8.831 27.407 1.00 81.50 160 ARG A C 1
ATOM 1279 O O . ARG A 1 160 ? -8.631 -9.433 27.560 1.00 81.50 160 ARG A O 1
ATOM 1286 N N . GLN A 1 161 ? -9.840 -7.898 26.470 1.00 78.88 161 GLN A N 1
ATOM 1287 C CA . GLN A 1 161 ? -8.792 -7.506 25.519 1.00 78.88 161 GLN A CA 1
ATOM 1288 C C . GLN A 1 161 ? -7.529 -7.027 26.243 1.00 78.88 161 GLN A C 1
ATOM 1290 O O . GLN A 1 161 ? -6.435 -7.474 25.913 1.00 78.88 161 GLN A O 1
ATOM 1295 N N . PHE A 1 162 ? -7.681 -6.168 27.256 1.00 75.12 162 PHE A N 1
ATOM 1296 C CA . PHE A 1 162 ? -6.572 -5.613 28.044 1.00 75.12 162 PHE A CA 1
ATOM 1297 C C . PHE A 1 162 ? -6.089 -6.545 29.167 1.00 75.12 162 PHE A C 1
ATOM 1299 O O . PHE A 1 162 ? -5.193 -6.188 29.936 1.00 75.12 162 PHE A O 1
ATOM 1306 N N . ASN A 1 163 ? -6.635 -7.761 29.261 1.00 76.38 163 ASN A N 1
ATOM 1307 C CA . ASN A 1 163 ? -6.131 -8.768 30.182 1.00 76.38 163 ASN A CA 1
ATOM 1308 C C . ASN A 1 163 ? -4.695 -9.165 29.792 1.00 76.38 163 ASN A C 1
ATOM 1310 O O . ASN A 1 163 ? -4.358 -9.323 28.616 1.00 76.38 163 ASN A O 1
ATOM 1314 N N . VAL A 1 164 ? -3.853 -9.386 30.804 1.00 67.06 164 VAL A N 1
ATOM 1315 C CA . VAL A 1 164 ? -2.434 -9.759 30.685 1.00 67.06 164 VAL A CA 1
ATOM 1316 C C . VAL A 1 164 ? -2.209 -10.914 29.700 1.00 67.06 164 VAL A C 1
ATOM 1318 O O . VAL A 1 164 ? -1.198 -10.925 28.999 1.00 67.06 164 VAL A O 1
ATOM 1321 N N . LYS A 1 165 ? -3.162 -11.850 29.590 1.00 73.00 165 LYS A N 1
ATOM 1322 C CA . LYS A 1 165 ? -3.071 -12.999 28.676 1.00 73.00 165 LYS A CA 1
ATOM 1323 C C . LYS A 1 165 ? -3.020 -12.606 27.192 1.00 73.00 165 LYS A C 1
ATOM 1325 O O . LYS A 1 165 ? -2.287 -13.234 26.436 1.00 73.00 165 LYS A O 1
ATOM 1330 N N . TYR A 1 166 ? -3.761 -11.580 26.774 1.00 72.25 166 TYR A N 1
ATOM 1331 C CA . TYR A 1 166 ? -3.838 -11.170 25.362 1.00 72.25 166 TYR A CA 1
ATOM 1332 C C . TYR A 1 166 ? -2.830 -10.081 24.998 1.00 72.25 166 TYR A C 1
ATOM 1334 O O . TYR A 1 166 ? -2.508 -9.897 23.830 1.00 72.25 166 TYR A O 1
ATOM 1342 N N . LYS A 1 167 ? -2.248 -9.403 25.988 1.00 69.56 167 LYS A N 1
ATOM 1343 C CA . LYS A 1 167 ? -1.219 -8.381 25.765 1.00 69.56 167 LYS A CA 1
ATOM 1344 C C . LYS A 1 167 ? -0.016 -8.903 24.970 1.00 69.56 167 LYS A C 1
ATOM 1346 O O . LYS A 1 167 ? 0.478 -8.227 24.070 1.00 69.56 167 LYS A O 1
ATOM 1351 N N . TYR A 1 168 ? 0.432 -10.122 25.271 1.00 72.50 168 TYR A N 1
ATOM 1352 C CA . TYR A 1 168 ? 1.559 -10.747 24.572 1.00 72.50 168 TYR A CA 1
ATOM 1353 C C . TYR A 1 168 ? 1.208 -11.277 23.179 1.00 72.50 168 TYR A C 1
ATOM 1355 O O . TYR A 1 168 ? 2.115 -11.627 22.430 1.00 72.50 168 TYR A O 1
ATOM 1363 N N . PHE A 1 169 ? -0.081 -11.314 22.827 1.00 75.94 169 PHE A N 1
ATOM 1364 C CA . PHE A 1 169 ? -0.524 -11.646 21.476 1.00 75.94 169 PHE A CA 1
ATOM 1365 C C . PHE A 1 169 ? -0.199 -10.516 20.492 1.00 75.94 169 PHE A C 1
ATOM 1367 O O . PHE A 1 169 ? 0.228 -10.785 19.376 1.00 75.94 169 PHE A O 1
ATOM 1374 N N . ILE A 1 170 ? -0.361 -9.258 20.921 1.00 71.94 170 ILE A N 1
ATOM 1375 C CA . ILE A 1 170 ? -0.038 -8.080 20.102 1.00 71.94 170 ILE A CA 1
ATOM 1376 C C . ILE A 1 170 ? 1.451 -7.738 20.220 1.00 71.94 170 ILE A C 1
ATOM 1378 O O . ILE A 1 170 ? 2.097 -7.464 19.215 1.00 71.94 170 ILE A O 1
ATOM 1382 N N . PHE A 1 171 ? 2.006 -7.790 21.438 1.00 71.69 171 PHE A N 1
ATOM 1383 C CA . PHE A 1 171 ? 3.415 -7.484 21.694 1.00 71.69 171 PHE A CA 1
ATOM 1384 C C . PHE A 1 171 ? 4.118 -8.627 22.418 1.00 71.69 171 PHE A C 1
ATOM 1386 O O . PHE A 1 171 ? 4.188 -8.624 23.657 1.00 71.69 171 PHE A O 1
ATOM 1393 N N . PRO A 1 172 ? 4.722 -9.571 21.679 1.00 73.62 172 PRO A N 1
ATOM 1394 C CA . PRO A 1 172 ? 5.575 -10.587 22.269 1.00 73.62 172 PRO A CA 1
ATOM 1395 C C . PRO A 1 172 ? 6.639 -9.950 23.183 1.00 73.62 172 PRO A C 1
ATOM 1397 O O . PRO A 1 172 ? 7.103 -8.838 22.901 1.00 73.62 172 PRO A O 1
ATOM 1400 N N . PRO A 1 173 ? 7.053 -10.616 24.278 1.00 67.44 173 PRO A N 1
ATOM 1401 C CA . PRO A 1 173 ? 8.017 -10.066 25.241 1.00 67.44 173 PRO A CA 1
ATOM 1402 C C . PRO A 1 173 ? 9.323 -9.569 24.600 1.00 67.44 173 PRO A C 1
ATOM 1404 O O . PRO A 1 173 ? 9.909 -8.598 25.071 1.00 67.44 173 PRO A O 1
ATOM 1407 N N . PHE A 1 174 ? 9.738 -10.204 23.501 1.00 71.81 174 PHE A N 1
ATOM 1408 C CA . PHE A 1 174 ? 11.004 -9.967 22.801 1.00 71.81 174 PHE A CA 1
ATOM 1409 C C . PHE A 1 174 ? 10.842 -9.232 21.466 1.00 71.81 174 PHE A C 1
ATOM 1411 O O . PHE A 1 174 ? 11.698 -9.333 20.587 1.00 71.81 174 PHE A O 1
ATOM 1418 N N . ASP A 1 175 ? 9.737 -8.513 21.283 1.00 75.56 175 ASP A N 1
ATOM 1419 C CA . ASP A 1 175 ? 9.506 -7.775 20.048 1.00 75.56 175 ASP A CA 1
ATOM 1420 C C . ASP A 1 175 ? 10.497 -6.602 19.902 1.00 75.56 175 ASP A C 1
ATOM 1422 O O . ASP A 1 175 ? 10.554 -5.690 20.734 1.00 75.56 175 ASP A O 1
ATOM 1426 N N . LYS A 1 176 ? 11.270 -6.623 18.807 1.00 78.19 176 LYS A N 1
ATOM 1427 C CA . LYS A 1 176 ? 12.244 -5.584 18.435 1.00 78.19 176 LYS A CA 1
ATOM 1428 C C . LYS A 1 176 ? 11.589 -4.235 18.131 1.00 78.19 176 LYS A C 1
ATOM 1430 O O . LYS A 1 176 ? 12.287 -3.226 18.103 1.00 78.19 176 LYS A O 1
ATOM 1435 N N . SER A 1 177 ? 10.276 -4.203 17.909 1.00 73.81 177 SER A N 1
ATOM 1436 C CA . SER A 1 177 ? 9.512 -2.982 17.652 1.00 73.81 177 SER A CA 1
ATOM 1437 C C . SER A 1 177 ? 9.240 -2.165 18.925 1.00 73.81 177 SER A C 1
ATOM 1439 O O . SER A 1 177 ? 9.032 -0.955 18.832 1.00 73.81 177 SER A O 1
ATOM 1441 N N . ARG A 1 178 ? 9.316 -2.769 20.125 1.00 75.50 178 ARG A N 1
ATOM 1442 C CA . ARG A 1 178 ? 9.006 -2.121 21.422 1.00 75.50 178 ARG A CA 1
ATOM 1443 C C . ARG A 1 178 ? 9.695 -0.759 21.641 1.00 75.50 178 ARG A C 1
ATOM 1445 O O . ARG A 1 178 ? 9.002 0.169 22.060 1.00 75.50 178 ARG A O 1
ATOM 1452 N N . PRO A 1 179 ? 10.995 -0.571 21.327 1.00 80.38 179 PRO A N 1
ATOM 1453 C CA . PRO A 1 179 ? 11.651 0.729 21.478 1.00 80.38 179 PRO A CA 1
ATOM 1454 C C . PRO A 1 179 ? 11.053 1.827 20.587 1.00 80.38 179 PRO A C 1
ATOM 1456 O O . PRO A 1 179 ? 11.076 2.998 20.963 1.00 80.38 179 PRO A O 1
ATOM 1459 N N . ALA A 1 180 ? 10.496 1.474 19.422 1.00 77.44 180 ALA A N 1
ATOM 1460 C CA . ALA A 1 180 ? 9.833 2.432 18.540 1.00 77.44 180 ALA A CA 1
ATOM 1461 C C . ALA A 1 180 ? 8.517 2.936 19.154 1.00 77.44 180 ALA A C 1
ATOM 1463 O O . ALA A 1 180 ? 8.271 4.141 19.158 1.00 77.44 180 ALA A O 1
ATOM 1464 N N . TYR A 1 181 ? 7.722 2.046 19.757 1.00 74.94 181 TYR A N 1
ATOM 1465 C CA . TYR A 1 181 ? 6.518 2.433 20.504 1.00 74.94 181 TYR A CA 1
ATOM 1466 C C . TYR A 1 181 ? 6.863 3.305 21.714 1.00 74.94 181 TYR A C 1
ATOM 1468 O O . TYR A 1 181 ? 6.193 4.302 21.961 1.00 74.94 181 TYR A O 1
ATOM 1476 N N . ASP A 1 182 ? 7.947 2.996 22.428 1.00 81.62 182 ASP A N 1
ATOM 1477 C CA . ASP A 1 182 ? 8.410 3.826 23.547 1.00 81.62 182 ASP A CA 1
ATOM 1478 C C . ASP A 1 182 ? 8.847 5.223 23.099 1.00 81.62 182 ASP A C 1
ATOM 1480 O O . ASP A 1 182 ? 8.633 6.195 23.822 1.00 81.62 182 ASP A O 1
ATOM 1484 N N . LYS A 1 183 ? 9.446 5.341 21.908 1.00 82.06 183 LYS A N 1
ATOM 1485 C CA . LYS A 1 183 ? 9.785 6.640 21.317 1.00 82.06 183 LYS A CA 1
ATOM 1486 C C . LYS A 1 183 ? 8.523 7.455 21.024 1.00 82.06 183 LYS A C 1
ATOM 1488 O O . LYS A 1 183 ? 8.492 8.633 21.355 1.00 82.06 183 LYS A O 1
ATOM 1493 N N . ILE A 1 184 ? 7.487 6.820 20.477 1.00 75.69 184 ILE A N 1
ATOM 1494 C CA . ILE A 1 184 ? 6.194 7.459 20.190 1.00 75.69 184 ILE A CA 1
ATOM 1495 C C . ILE A 1 184 ? 5.473 7.866 21.482 1.00 75.69 184 ILE A C 1
ATOM 1497 O O . ILE A 1 184 ? 4.924 8.955 21.552 1.00 75.69 184 ILE A O 1
ATOM 1501 N N . LEU A 1 185 ? 5.507 7.034 22.527 1.00 76.69 185 LEU A N 1
ATOM 1502 C CA . LEU A 1 185 ? 4.885 7.353 23.820 1.00 76.69 185 LEU A CA 1
ATOM 1503 C C . LEU A 1 185 ? 5.539 8.545 24.533 1.00 76.69 185 LEU A C 1
ATOM 1505 O O . LEU A 1 185 ? 4.872 9.218 25.318 1.00 76.69 185 LEU A O 1
ATOM 1509 N N . LYS A 1 186 ? 6.833 8.785 24.289 1.00 82.38 186 LYS A N 1
ATOM 1510 C CA . LYS A 1 186 ? 7.568 9.941 24.824 1.00 82.38 186 LYS A CA 1
ATOM 1511 C C . LYS A 1 186 ? 7.281 11.232 24.059 1.00 82.38 186 LYS A C 1
ATOM 1513 O O . LYS A 1 186 ? 7.456 12.305 24.626 1.00 82.38 186 LYS A O 1
ATOM 1518 N N . ASP A 1 187 ? 6.874 11.130 22.799 1.00 79.44 187 ASP A N 1
ATOM 1519 C CA . ASP A 1 187 ? 6.539 12.277 21.964 1.00 79.44 187 ASP A CA 1
ATOM 1520 C C . ASP A 1 187 ? 5.066 12.650 22.164 1.00 79.44 187 ASP A C 1
ATOM 1522 O O . ASP A 1 187 ? 4.160 11.906 21.795 1.00 79.44 187 ASP A O 1
ATOM 1526 N N . GLU A 1 188 ? 4.813 13.808 22.770 1.00 73.00 188 GLU A N 1
ATOM 1527 C CA . GLU A 1 188 ? 3.457 14.246 23.102 1.00 73.00 188 GLU A CA 1
ATOM 1528 C C . GLU A 1 188 ? 2.579 14.448 21.856 1.00 73.00 188 GLU A C 1
ATOM 1530 O O . GLU A 1 188 ? 1.375 14.185 21.901 1.00 73.00 188 GLU A O 1
ATOM 1535 N N . THR A 1 189 ? 3.172 14.864 20.733 1.00 70.56 189 THR A N 1
ATOM 1536 C CA . THR A 1 189 ? 2.437 15.093 19.482 1.00 70.56 189 THR A CA 1
ATOM 1537 C C . THR A 1 189 ? 1.970 13.770 18.886 1.00 70.56 189 THR A C 1
ATOM 1539 O O . THR A 1 189 ? 0.772 13.560 18.686 1.00 70.56 189 THR A O 1
ATOM 1542 N N . LEU A 1 190 ? 2.894 12.821 18.720 1.00 67.06 190 LEU A N 1
ATOM 1543 C CA . LEU A 1 190 ? 2.601 11.493 18.188 1.00 67.06 190 LEU A CA 1
ATOM 1544 C C . LEU A 1 190 ? 1.702 10.689 19.129 1.00 67.06 190 LEU A C 1
ATOM 1546 O O . LEU A 1 190 ? 0.840 9.938 18.668 1.00 67.06 190 LEU A O 1
ATOM 1550 N N . ARG A 1 191 ? 1.863 10.865 20.445 1.00 69.62 191 ARG A N 1
ATOM 1551 C CA . ARG A 1 191 ? 0.995 10.249 21.450 1.00 69.62 191 ARG A CA 1
ATOM 1552 C C . ARG A 1 191 ? -0.444 10.737 21.314 1.00 69.62 191 ARG A C 1
ATOM 1554 O O . ARG A 1 191 ? -1.333 9.896 21.335 1.00 69.62 191 ARG A O 1
ATOM 1561 N N . LYS A 1 192 ? -0.692 12.041 21.147 1.00 69.88 192 LYS A N 1
ATOM 1562 C CA .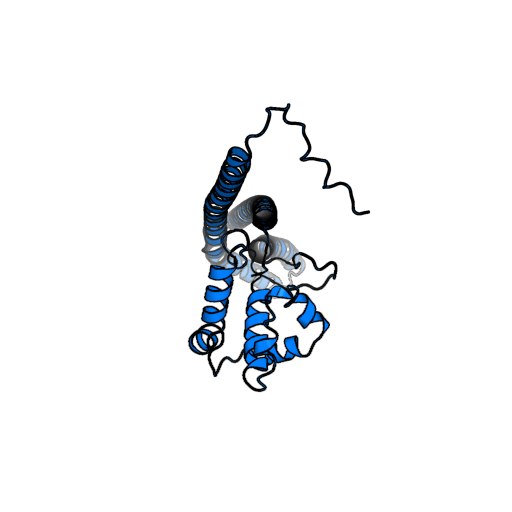 LYS A 1 192 ? -2.054 12.581 20.941 1.00 69.88 192 LYS A CA 1
ATOM 1563 C C . LYS A 1 192 ? -2.680 12.061 19.647 1.00 69.88 192 LYS A C 1
ATOM 1565 O O . LYS A 1 192 ? -3.813 11.598 19.660 1.00 69.88 192 LYS A O 1
ATOM 1570 N N . ILE A 1 193 ? -1.911 12.046 18.562 1.00 64.44 193 ILE A N 1
ATOM 1571 C CA . ILE A 1 193 ? -2.329 11.536 17.246 1.00 64.44 193 ILE A CA 1
ATOM 1572 C C . ILE A 1 193 ? -2.720 10.048 17.323 1.00 64.44 193 ILE A C 1
ATOM 1574 O O . ILE A 1 193 ? -3.746 9.601 16.800 1.00 64.44 193 ILE A O 1
ATOM 1578 N N . ALA A 1 194 ? -1.901 9.248 17.998 1.00 64.19 194 ALA A N 1
ATOM 1579 C CA . ALA A 1 194 ? -2.117 7.815 18.107 1.00 64.19 194 ALA A CA 1
ATOM 1580 C C . ALA A 1 194 ? -3.047 7.412 19.267 1.00 64.19 194 ALA A C 1
ATOM 1582 O O . ALA A 1 194 ? -3.495 6.276 19.295 1.00 64.19 194 ALA A O 1
ATOM 1583 N N . LEU A 1 195 ? -3.385 8.318 20.187 1.00 67.19 195 LEU A N 1
ATOM 1584 C CA . LEU A 1 195 ? -4.335 8.114 21.288 1.00 67.19 195 LEU A CA 1
ATOM 1585 C C . LEU A 1 195 ? -5.418 9.202 21.274 1.00 67.19 195 LEU A C 1
ATOM 1587 O O . LEU A 1 195 ? -5.700 9.811 22.302 1.00 67.19 195 LEU A O 1
ATOM 1591 N N . ASN A 1 196 ? -6.013 9.465 20.108 1.00 60.84 196 ASN A N 1
ATOM 1592 C CA . ASN A 1 196 ? -7.019 10.527 19.971 1.00 60.84 196 ASN A CA 1
ATOM 1593 C C . ASN A 1 196 ? -8.290 10.252 20.803 1.00 60.84 196 ASN A C 1
ATOM 1595 O O . ASN A 1 196 ? -9.028 11.156 21.177 1.00 60.84 196 ASN A O 1
ATOM 1599 N N . ASP A 1 197 ? -8.539 8.986 21.131 1.00 61.66 197 ASP A N 1
ATOM 1600 C CA . ASP A 1 197 ? -9.763 8.569 21.791 1.00 61.66 197 ASP A CA 1
ATOM 1601 C C . ASP A 1 197 ? -9.537 8.323 23.294 1.00 61.66 197 ASP A C 1
ATOM 1603 O O . ASP A 1 197 ? -9.082 7.261 23.735 1.00 61.66 197 ASP A O 1
ATOM 1607 N N . ALA A 1 198 ? -9.874 9.344 24.089 1.00 55.78 198 ALA A N 1
ATOM 1608 C CA . ALA A 1 198 ? -9.809 9.324 25.550 1.00 55.78 198 ALA A CA 1
ATOM 1609 C C . ALA A 1 198 ? -10.668 8.209 26.180 1.00 55.78 198 ALA A C 1
ATOM 1611 O O . ALA A 1 198 ? -10.437 7.840 27.332 1.00 55.78 198 ALA A O 1
ATOM 1612 N N . GLN A 1 199 ? -11.626 7.635 25.439 1.00 56.88 199 GLN A N 1
ATOM 1613 C CA . GLN A 1 199 ? -12.491 6.558 25.925 1.00 56.88 199 GLN A CA 1
ATOM 1614 C C . GLN A 1 199 ? -11.771 5.211 26.054 1.00 56.88 199 GLN A C 1
ATOM 1616 O O . GLN A 1 199 ? -12.286 4.299 26.706 1.00 56.88 199 GLN A O 1
ATOM 1621 N N . TYR A 1 200 ? -10.590 5.059 25.448 1.00 58.97 200 TYR A N 1
ATOM 1622 C CA . TYR A 1 200 ? -9.758 3.878 25.662 1.00 58.97 200 TYR A CA 1
ATOM 1623 C C . TYR A 1 200 ? -8.915 3.953 26.941 1.00 58.97 200 TYR A C 1
ATOM 1625 O O . TYR A 1 200 ? -8.296 2.960 27.319 1.00 58.97 200 TYR A O 1
ATOM 1633 N N . ILE A 1 201 ? -8.859 5.097 27.622 1.00 60.12 201 ILE A N 1
ATOM 1634 C CA . ILE A 1 201 ? -8.052 5.260 28.832 1.00 60.12 201 ILE A CA 1
ATOM 1635 C C . ILE A 1 201 ? -8.909 4.888 30.047 1.00 60.12 201 ILE A C 1
ATOM 1637 O O . ILE A 1 201 ? -9.650 5.706 30.590 1.00 60.12 201 ILE A O 1
ATOM 1641 N N . ASP A 1 202 ? -8.805 3.636 30.493 1.00 62.56 202 ASP A N 1
ATOM 1642 C CA . ASP A 1 202 ? -9.262 3.235 31.817 1.00 62.56 202 ASP A CA 1
ATOM 1643 C C . ASP A 1 202 ? -8.282 3.794 32.855 1.00 62.56 202 ASP A C 1
ATOM 1645 O O . ASP A 1 202 ? -7.205 3.238 33.094 1.00 62.56 202 ASP A O 1
ATOM 1649 N N . LYS A 1 203 ? -8.671 4.913 33.475 1.00 58.44 203 LYS A N 1
ATOM 1650 C CA . LYS A 1 203 ? -7.884 5.602 34.509 1.00 58.44 203 LYS A CA 1
ATOM 1651 C C . LYS A 1 203 ? -7.497 4.677 35.671 1.00 58.44 203 LYS A C 1
ATOM 1653 O O . LYS A 1 203 ? -6.459 4.887 36.286 1.00 58.44 203 LYS A O 1
ATOM 1658 N N . SER A 1 204 ? -8.267 3.612 35.932 1.00 54.84 204 SER A N 1
ATOM 1659 C CA . SER A 1 204 ? -7.965 2.642 36.997 1.00 54.84 204 SER A CA 1
ATOM 1660 C C . SER A 1 204 ? -6.763 1.735 36.690 1.00 54.84 204 SER A C 1
ATOM 1662 O O . SER A 1 204 ? -6.128 1.204 37.602 1.00 54.84 204 SER A O 1
ATOM 1664 N N . GLN A 1 205 ? -6.418 1.549 35.410 1.00 56.28 205 GLN A N 1
ATOM 1665 C CA . GLN A 1 205 ? -5.248 0.767 34.988 1.00 56.28 205 GLN A CA 1
ATOM 1666 C C . GLN A 1 205 ? -3.979 1.624 34.885 1.00 56.28 205 GLN A C 1
ATOM 1668 O O . GLN A 1 205 ? -2.870 1.081 34.892 1.00 56.28 205 GLN A O 1
ATOM 1673 N N . GLU A 1 206 ? -4.130 2.949 34.815 1.00 55.06 206 GLU A N 1
ATOM 1674 C CA . GLU A 1 206 ? -3.030 3.915 34.731 1.00 55.06 206 GLU A CA 1
ATOM 1675 C C . GLU A 1 206 ? -2.214 3.977 36.036 1.00 55.06 206 GLU A C 1
ATOM 1677 O O . GLU A 1 206 ? -0.996 4.142 36.000 1.00 55.06 206 GLU A O 1
ATOM 1682 N N . GLU A 1 207 ? -2.858 3.728 37.181 1.00 52.56 207 GLU A N 1
ATOM 1683 C CA . GLU A 1 207 ? -2.252 3.781 38.522 1.00 52.56 207 GLU A CA 1
ATOM 1684 C C . GLU A 1 207 ? -1.262 2.635 38.825 1.00 52.56 207 GLU A C 1
ATOM 1686 O O . GLU A 1 207 ? -0.520 2.694 39.808 1.00 52.56 207 GLU A O 1
ATOM 1691 N N . LYS A 1 208 ? -1.183 1.585 37.991 1.00 54.97 208 LYS A N 1
ATOM 1692 C CA . LYS A 1 208 ? -0.253 0.457 38.200 1.00 54.97 208 LYS A CA 1
ATOM 1693 C C . LYS A 1 208 ? 1.059 0.659 37.418 1.00 54.97 208 LYS A C 1
ATOM 1695 O O . LYS A 1 208 ? 1.052 0.527 36.195 1.00 54.97 208 LYS A O 1
ATOM 1700 N N . PRO A 1 209 ? 2.228 0.837 38.066 1.00 50.28 209 PRO A N 1
ATOM 1701 C CA . PRO A 1 209 ? 3.448 1.344 37.414 1.00 50.28 209 PRO A CA 1
ATOM 1702 C C . PRO A 1 209 ? 4.034 0.450 36.299 1.00 50.28 209 PRO A C 1
ATOM 1704 O O . PRO A 1 209 ? 4.507 0.961 35.284 1.00 50.28 209 PRO A O 1
ATOM 1707 N N . ASN A 1 210 ? 3.967 -0.882 36.430 1.00 53.12 210 ASN A N 1
ATOM 1708 C CA . ASN A 1 210 ? 4.426 -1.820 35.386 1.00 53.12 210 ASN A CA 1
ATOM 1709 C C . ASN A 1 210 ? 3.326 -2.225 34.392 1.00 53.12 210 ASN A C 1
ATOM 1711 O O . ASN A 1 210 ? 3.622 -2.670 33.280 1.00 53.12 210 ASN A O 1
ATOM 1715 N N . LEU A 1 211 ? 2.058 -2.066 34.776 1.00 57.75 211 LEU A N 1
ATOM 1716 C CA . LEU A 1 211 ? 0.922 -2.335 33.898 1.00 57.75 211 LEU A CA 1
ATOM 1717 C C . LEU A 1 211 ? 0.689 -1.150 32.954 1.00 57.75 211 LEU A C 1
ATOM 1719 O O . LEU A 1 211 ? 0.428 -1.366 31.774 1.00 57.75 211 LEU A O 1
ATOM 1723 N N . GLY A 1 212 ? 0.930 0.072 33.438 1.00 66.31 212 GLY A N 1
ATOM 1724 C CA . GLY A 1 212 ? 0.764 1.323 32.714 1.00 66.31 212 GLY A CA 1
ATOM 1725 C C . GLY A 1 212 ? 1.548 1.370 31.406 1.00 66.31 212 GLY A C 1
ATOM 1726 O O . GLY A 1 212 ? 0.949 1.612 30.367 1.00 66.31 212 GLY A O 1
ATOM 1727 N N . LYS A 1 213 ? 2.859 1.084 31.384 1.00 75.38 213 LYS A N 1
ATOM 1728 C CA . LYS A 1 213 ? 3.646 1.189 30.130 1.00 75.38 213 LYS A CA 1
ATOM 1729 C C . LYS A 1 213 ? 3.126 0.281 29.022 1.00 75.38 213 LYS A C 1
ATOM 1731 O O . LYS A 1 213 ? 3.023 0.678 27.869 1.00 75.38 213 LYS A O 1
ATOM 1736 N N . GLU A 1 214 ? 2.803 -0.950 29.372 1.00 75.69 214 GLU A N 1
ATOM 1737 C CA . GLU A 1 214 ? 2.369 -1.938 28.395 1.00 75.69 214 GLU A CA 1
ATOM 1738 C C . GLU A 1 214 ? 0.901 -1.755 27.998 1.00 75.69 214 GLU A C 1
ATOM 1740 O O . GLU A 1 214 ? 0.546 -1.980 26.844 1.00 75.69 214 GLU A O 1
ATOM 1745 N N . TYR A 1 215 ? 0.073 -1.275 28.926 1.00 76.12 215 TYR A N 1
ATOM 1746 C CA . TYR A 1 215 ? -1.268 -0.779 28.645 1.00 76.12 215 TYR A CA 1
ATOM 1747 C C . TYR A 1 215 ? -1.222 0.350 27.607 1.00 76.12 215 TYR A C 1
ATOM 1749 O O . TYR A 1 215 ? -1.880 0.270 26.576 1.00 76.12 215 TYR A O 1
ATOM 1757 N N . HIS A 1 216 ? -0.347 1.340 27.800 1.00 77.00 216 HIS A N 1
ATOM 1758 C CA . HIS A 1 216 ? -0.150 2.438 26.854 1.00 77.00 216 HIS A CA 1
ATOM 1759 C C . HIS A 1 216 ? 0.383 1.982 25.494 1.00 77.00 216 HIS A C 1
ATOM 1761 O O . HIS A 1 216 ? -0.055 2.504 24.474 1.00 77.00 216 HIS A O 1
ATOM 1767 N N . ARG A 1 217 ? 1.293 1.000 25.442 1.00 78.38 217 ARG A N 1
ATOM 1768 C CA . ARG A 1 217 ? 1.739 0.413 24.164 1.00 78.38 217 ARG A CA 1
ATOM 1769 C C . ARG A 1 217 ? 0.594 -0.275 23.434 1.00 78.38 217 ARG A C 1
ATOM 1771 O O . ARG A 1 217 ? 0.458 -0.114 22.227 1.00 78.38 217 ARG A O 1
ATOM 1778 N N . MET A 1 218 ? -0.235 -1.018 24.162 1.00 79.38 218 MET A N 1
ATOM 1779 C CA . MET A 1 218 ? -1.416 -1.657 23.597 1.00 79.38 218 MET A CA 1
ATOM 1780 C C . MET A 1 218 ? -2.390 -0.611 23.052 1.00 79.38 218 MET A C 1
ATOM 1782 O O . MET A 1 218 ? -2.767 -0.696 21.890 1.00 79.38 218 MET A O 1
ATOM 1786 N N . LEU A 1 219 ? -2.712 0.425 23.827 1.00 77.44 219 LEU A N 1
ATOM 1787 C CA . LEU A 1 219 ? -3.524 1.551 23.364 1.00 77.44 219 LEU A CA 1
ATOM 1788 C C . LEU A 1 219 ? -2.953 2.211 22.105 1.00 77.44 219 LEU A C 1
ATOM 1790 O O . LEU A 1 219 ? -3.678 2.471 21.145 1.00 77.44 219 LEU A O 1
ATOM 1794 N N . LEU A 1 220 ? -1.638 2.424 22.094 1.00 78.69 220 LEU A N 1
ATOM 1795 C CA . LEU A 1 220 ? -0.931 2.999 20.962 1.00 78.69 220 LEU A CA 1
ATOM 1796 C C . LEU A 1 220 ? -1.058 2.108 19.718 1.00 78.69 220 LEU A C 1
ATOM 1798 O O . LEU A 1 220 ? -1.239 2.616 18.617 1.00 78.69 220 LEU A O 1
ATOM 1802 N N . ALA A 1 221 ? -1.022 0.784 19.880 1.00 79.50 221 ALA A N 1
ATOM 1803 C CA . ALA A 1 221 ? -1.255 -0.156 18.789 1.00 79.50 221 ALA A CA 1
ATOM 1804 C C . ALA A 1 221 ? -2.676 -0.059 18.227 1.00 79.50 221 ALA A C 1
ATOM 1806 O O . ALA A 1 221 ? -2.834 -0.032 17.008 1.00 79.50 221 ALA A O 1
ATOM 1807 N N . PHE A 1 222 ? -3.692 0.046 19.091 1.00 78.69 222 PHE A N 1
ATOM 1808 C CA . PHE A 1 222 ? -5.079 0.241 18.660 1.00 78.69 222 PHE A CA 1
ATOM 1809 C C . PHE A 1 222 ? -5.210 1.507 17.811 1.00 78.69 222 PHE A C 1
ATOM 1811 O O . PHE A 1 222 ? -5.671 1.431 16.671 1.00 78.69 222 PHE A O 1
ATOM 1818 N N . GLY A 1 223 ? -4.716 2.648 18.287 1.00 75.69 223 GLY A N 1
ATOM 1819 C CA . GLY A 1 223 ? -4.830 3.884 17.516 1.00 75.69 223 GLY A CA 1
ATOM 1820 C C . GLY A 1 223 ? -3.953 3.926 16.260 1.00 75.69 223 GLY A C 1
ATOM 1821 O O . GLY A 1 223 ? -4.412 4.400 15.222 1.00 75.69 223 GLY A O 1
ATOM 1822 N N . LEU A 1 224 ? -2.743 3.351 16.278 1.00 76.69 224 LEU A N 1
ATOM 1823 C CA . LEU A 1 224 ? -1.925 3.195 15.063 1.00 76.69 224 LEU A CA 1
ATOM 1824 C C . LEU A 1 224 ? -2.586 2.268 14.030 1.00 76.69 224 LEU A C 1
ATOM 1826 O O . LEU A 1 224 ? -2.467 2.516 12.831 1.00 76.69 224 LEU A O 1
ATOM 1830 N N . SER A 1 225 ? -3.324 1.248 14.481 1.00 76.94 225 SER A N 1
ATOM 1831 C CA . SER A 1 225 ? -4.129 0.368 13.616 1.00 76.94 225 SER A CA 1
ATOM 1832 C C . SER A 1 225 ? -5.433 1.010 13.118 1.00 76.94 225 SER A C 1
ATOM 1834 O O . SER A 1 225 ? -6.142 0.427 12.297 1.00 76.94 225 SER A O 1
ATOM 1836 N N . GLY A 1 226 ? -5.755 2.218 13.592 1.00 74.38 226 GLY A N 1
ATOM 1837 C CA . GLY A 1 226 ? -6.979 2.932 13.241 1.00 74.38 226 GLY A CA 1
ATOM 1838 C C . GLY A 1 226 ? -8.240 2.431 13.949 1.00 74.38 226 GLY A C 1
ATOM 1839 O O . GLY A 1 226 ? -9.330 2.834 13.551 1.00 74.38 226 GLY A O 1
ATOM 1840 N N . ALA A 1 227 ? -8.103 1.602 14.990 1.00 77.56 227 ALA A N 1
ATOM 1841 C CA . ALA A 1 227 ? -9.210 1.125 15.816 1.00 77.56 227 ALA A CA 1
ATOM 1842 C C . ALA A 1 227 ? -9.712 2.229 16.759 1.00 77.56 227 ALA A C 1
ATOM 1844 O O . ALA A 1 227 ? -9.501 2.175 17.968 1.00 77.56 227 ALA A O 1
ATOM 1845 N N . TYR A 1 228 ? -10.367 3.251 16.221 1.00 76.19 228 TYR A N 1
ATOM 1846 C CA . TYR A 1 228 ? -10.986 4.329 17.001 1.00 76.19 228 TYR A CA 1
ATOM 1847 C C . TYR A 1 228 ? -12.451 4.014 17.280 1.00 76.19 228 TYR A C 1
ATOM 1849 O O . TYR A 1 228 ? -13.114 3.475 16.395 1.00 76.19 228 TYR A O 1
ATOM 1857 N N . ASN A 1 229 ? -12.974 4.343 18.467 1.00 73.19 229 ASN A N 1
ATOM 1858 C CA . ASN A 1 229 ? -14.407 4.184 18.687 1.00 73.19 229 ASN A CA 1
ATOM 1859 C C . ASN A 1 229 ? -15.138 5.189 17.804 1.00 73.19 229 ASN A C 1
ATOM 1861 O O . ASN A 1 229 ? -14.946 6.396 17.919 1.00 73.19 229 ASN A O 1
ATOM 1865 N N . ARG A 1 230 ? -15.950 4.664 16.896 1.00 75.38 230 ARG A N 1
ATOM 1866 C CA . ARG A 1 230 ? -16.798 5.448 16.012 1.00 75.38 230 ARG A CA 1
ATOM 1867 C C . ARG A 1 230 ? -18.234 5.068 16.269 1.00 75.38 230 ARG A C 1
ATOM 1869 O O . ARG A 1 230 ? -18.539 3.913 16.600 1.00 75.38 230 ARG A O 1
ATOM 1876 N N . ASP A 1 231 ? -19.104 6.050 16.106 1.00 78.38 231 ASP A N 1
ATOM 1877 C CA . ASP A 1 231 ? -20.513 5.750 16.031 1.00 78.38 231 ASP A CA 1
ATOM 1878 C C . ASP A 1 231 ? -20.822 4.968 14.745 1.00 78.38 231 ASP A C 1
ATOM 1880 O O . ASP A 1 231 ? -20.068 5.013 13.771 1.00 78.38 231 ASP A O 1
ATOM 1884 N N . LEU A 1 232 ? -21.935 4.235 14.729 1.00 82.56 232 LEU A N 1
ATOM 1885 C CA . LEU A 1 232 ? -22.341 3.443 13.569 1.00 82.56 232 LEU A CA 1
ATOM 1886 C C . LEU A 1 232 ? -22.489 4.314 12.310 1.00 82.56 232 LEU A C 1
ATOM 1888 O O . LEU A 1 232 ? -22.137 3.881 11.213 1.00 82.56 232 LEU A O 1
ATOM 1892 N N . ILE A 1 233 ? -22.965 5.550 12.475 1.00 85.62 233 ILE A N 1
ATOM 1893 C CA . ILE A 1 233 ? -23.106 6.527 11.390 1.00 85.62 233 ILE A CA 1
ATOM 1894 C C . ILE A 1 233 ? -21.731 6.959 10.864 1.00 85.62 233 ILE A C 1
ATOM 1896 O O . ILE A 1 233 ? -21.515 6.970 9.651 1.00 85.62 233 ILE A O 1
ATOM 1900 N N . ASP A 1 234 ? -20.788 7.262 11.758 1.00 82.62 234 ASP A N 1
ATOM 1901 C CA . ASP A 1 234 ? -19.430 7.679 11.389 1.00 82.62 234 ASP A CA 1
ATOM 1902 C C . ASP A 1 234 ? -18.650 6.550 10.707 1.00 82.62 234 ASP A C 1
ATOM 1904 O O . ASP A 1 234 ? -17.887 6.793 9.770 1.00 82.62 234 ASP A O 1
ATOM 1908 N N . GLU A 1 235 ? -18.855 5.306 11.147 1.00 83.31 235 GLU A N 1
ATOM 1909 C CA . GLU A 1 235 ? -18.272 4.118 10.520 1.00 83.31 235 GLU A CA 1
ATOM 1910 C C . GLU A 1 235 ? -18.810 3.932 9.098 1.00 83.31 235 GLU A C 1
ATOM 1912 O O . GLU A 1 235 ? -18.042 3.721 8.159 1.00 83.31 235 GLU A O 1
ATOM 1917 N N . VAL A 1 236 ? -20.127 4.079 8.913 1.00 87.88 236 VAL A N 1
ATOM 1918 C CA . VAL A 1 236 ? -20.744 4.031 7.583 1.00 87.88 236 VAL A CA 1
ATOM 1919 C C . VAL A 1 236 ? -20.171 5.127 6.694 1.00 87.88 236 VAL A C 1
ATOM 1921 O O . VAL A 1 236 ? -19.679 4.809 5.613 1.00 87.88 236 VAL A O 1
ATOM 1924 N N . ALA A 1 237 ? -20.143 6.379 7.157 1.00 88.12 237 ALA A N 1
ATOM 1925 C CA . ALA A 1 237 ? -19.602 7.504 6.397 1.00 88.12 237 ALA A CA 1
ATOM 1926 C C . ALA A 1 237 ? -18.127 7.294 6.004 1.00 88.12 237 ALA A C 1
ATOM 1928 O O . ALA A 1 237 ? -17.748 7.521 4.850 1.00 88.12 237 ALA A O 1
ATOM 1929 N N . LEU A 1 238 ? -17.292 6.809 6.931 1.00 84.38 238 LEU A N 1
ATOM 1930 C CA . LEU A 1 238 ? -15.902 6.459 6.640 1.00 84.38 238 LEU A CA 1
ATOM 1931 C C . LEU A 1 238 ? -15.817 5.376 5.562 1.00 84.38 238 LEU A C 1
ATOM 1933 O O . LEU A 1 238 ? -15.007 5.484 4.637 1.00 84.38 238 LEU A O 1
ATOM 1937 N N . GLN A 1 239 ? -16.643 4.340 5.674 1.00 86.44 239 GLN A N 1
ATOM 1938 C CA . GLN A 1 239 ? -16.634 3.221 4.747 1.00 86.44 239 GLN A CA 1
ATOM 1939 C C . GLN A 1 239 ? -17.074 3.648 3.339 1.00 86.44 239 GLN A C 1
ATOM 1941 O O . GLN A 1 239 ? -16.471 3.216 2.352 1.00 86.44 239 GLN A O 1
ATOM 1946 N N . GLU A 1 240 ? -18.045 4.558 3.217 1.00 89.12 240 GLU A N 1
ATOM 1947 C CA . GLU A 1 240 ? -18.417 5.156 1.927 1.00 89.12 240 GLU A CA 1
ATOM 1948 C C . GLU A 1 240 ? -17.236 5.894 1.291 1.00 89.12 240 GLU A C 1
ATOM 1950 O O . GLU A 1 240 ? -16.897 5.661 0.125 1.00 89.12 240 GLU A O 1
ATOM 1955 N N . LEU A 1 241 ? -16.561 6.746 2.070 1.00 87.50 241 LEU A N 1
ATOM 1956 C CA . LEU A 1 241 ? -15.384 7.485 1.613 1.00 87.50 241 LEU A CA 1
ATOM 1957 C C . LEU A 1 241 ? -14.246 6.541 1.209 1.00 87.50 241 LEU A C 1
ATOM 1959 O O . LEU A 1 241 ? -13.591 6.762 0.186 1.00 87.50 241 LEU A O 1
ATOM 1963 N N . SER A 1 242 ? -14.036 5.464 1.968 1.00 84.75 242 SER A N 1
ATOM 1964 C CA . SER A 1 242 ? -13.044 4.429 1.671 1.00 84.75 242 SER A CA 1
ATOM 1965 C C . SER A 1 242 ? -13.337 3.726 0.342 1.00 84.75 242 SER A C 1
ATOM 1967 O O . SER A 1 242 ? -12.434 3.558 -0.484 1.00 84.75 242 SER A O 1
ATOM 1969 N N . ILE A 1 243 ? -14.604 3.395 0.071 1.00 89.25 243 ILE A N 1
ATOM 1970 C CA . ILE A 1 243 ? -15.042 2.804 -1.201 1.00 89.25 243 ILE A CA 1
ATOM 1971 C C . ILE A 1 243 ? -14.828 3.774 -2.363 1.00 89.25 243 ILE A C 1
ATOM 1973 O O . ILE A 1 243 ? -14.282 3.385 -3.399 1.00 89.25 243 ILE A O 1
ATOM 1977 N N . ILE A 1 244 ? -15.237 5.037 -2.216 1.00 90.38 244 ILE A N 1
ATOM 1978 C CA . ILE A 1 244 ? -15.077 6.062 -3.259 1.00 90.38 244 ILE A CA 1
ATOM 1979 C C . ILE A 1 244 ? -13.595 6.239 -3.590 1.00 90.38 244 ILE A C 1
ATOM 1981 O O . ILE A 1 244 ? -13.199 6.184 -4.759 1.00 90.38 244 ILE A O 1
ATOM 1985 N N . ARG A 1 245 ? -12.758 6.388 -2.560 1.00 87.69 245 ARG A N 1
ATOM 1986 C CA . ARG A 1 245 ? -11.310 6.492 -2.714 1.00 87.69 245 ARG A CA 1
ATOM 1987 C C . ARG A 1 245 ? -10.740 5.270 -3.427 1.00 87.69 245 ARG A C 1
ATOM 1989 O O . ARG A 1 245 ? -10.001 5.427 -4.401 1.00 87.69 245 ARG A O 1
ATOM 1996 N N . SER A 1 246 ? -11.071 4.073 -2.950 1.00 88.44 246 SER A N 1
ATOM 1997 C CA . SER A 1 246 ? -10.569 2.815 -3.504 1.00 88.44 246 SER A CA 1
ATOM 1998 C C . SER A 1 246 ? -10.942 2.680 -4.978 1.00 88.44 246 SER A C 1
ATOM 2000 O O . SER A 1 246 ? -10.076 2.369 -5.789 1.00 88.44 246 SER A O 1
ATOM 2002 N N . ASN A 1 247 ? -12.171 3.039 -5.360 1.00 91.00 247 ASN A N 1
ATOM 2003 C CA . ASN A 1 247 ? -12.615 3.064 -6.756 1.00 91.00 247 ASN A CA 1
ATOM 2004 C C . ASN A 1 247 ? -11.817 4.044 -7.629 1.00 91.00 247 ASN A C 1
ATOM 2006 O O . ASN A 1 247 ? -11.388 3.686 -8.729 1.00 91.00 247 ASN A O 1
ATOM 2010 N N . ILE A 1 248 ? -11.598 5.278 -7.162 1.00 91.00 248 ILE A N 1
ATOM 2011 C CA . ILE A 1 248 ? -10.843 6.293 -7.916 1.00 91.00 248 ILE A CA 1
ATOM 2012 C C . ILE A 1 248 ? -9.398 5.834 -8.140 1.00 91.00 248 ILE A C 1
ATOM 2014 O O . ILE A 1 248 ? -8.868 5.956 -9.250 1.00 91.00 248 ILE A O 1
ATOM 2018 N N . ILE A 1 249 ? -8.760 5.299 -7.095 1.00 89.38 249 ILE A N 1
ATOM 2019 C CA . ILE A 1 249 ? -7.383 4.810 -7.174 1.00 89.38 249 ILE A CA 1
ATOM 2020 C C . ILE A 1 249 ? -7.312 3.574 -8.071 1.00 89.38 249 ILE A C 1
ATOM 2022 O O . ILE A 1 249 ? -6.457 3.531 -8.951 1.00 89.38 249 ILE A O 1
ATOM 2026 N N . LEU A 1 250 ? -8.236 2.622 -7.924 1.00 90.75 250 LEU A N 1
ATOM 2027 C CA . LEU A 1 250 ? -8.274 1.403 -8.729 1.00 90.75 250 LEU A CA 1
ATOM 2028 C C . LEU A 1 250 ? -8.459 1.712 -10.219 1.00 90.75 250 LEU A C 1
ATOM 2030 O O . LEU A 1 250 ? -7.738 1.166 -11.051 1.00 90.75 250 LEU A O 1
ATOM 2034 N N . ARG A 1 251 ? -9.349 2.652 -10.570 1.00 92.19 251 ARG A N 1
ATOM 2035 C CA . ARG A 1 251 ? -9.528 3.110 -11.958 1.00 92.19 251 ARG A CA 1
ATOM 2036 C C . ARG A 1 251 ? -8.237 3.693 -12.528 1.00 92.19 251 ARG A C 1
ATOM 2038 O O . ARG A 1 251 ? -7.862 3.389 -13.659 1.00 92.19 251 ARG A O 1
ATOM 2045 N N . ARG A 1 252 ? -7.551 4.542 -11.759 1.00 91.31 252 ARG A N 1
ATOM 2046 C CA . ARG A 1 252 ? -6.271 5.133 -12.174 1.00 91.31 252 ARG A CA 1
ATOM 2047 C C . ARG A 1 252 ? -5.195 4.063 -12.348 1.00 91.31 252 ARG A C 1
ATOM 2049 O O . ARG A 1 252 ? -4.486 4.087 -13.353 1.00 91.31 252 ARG A O 1
ATOM 2056 N N . LEU A 1 253 ? -5.104 3.141 -11.394 1.00 90.44 253 LEU A N 1
ATOM 2057 C CA . LEU A 1 253 ? -4.146 2.045 -11.387 1.00 90.44 253 LEU A CA 1
ATOM 2058 C C . LEU A 1 253 ? -4.346 1.148 -12.610 1.00 90.44 253 LEU A C 1
ATOM 2060 O O . LEU A 1 253 ? -3.386 0.916 -13.336 1.00 90.44 253 LEU A O 1
ATOM 2064 N N . LEU A 1 254 ? -5.588 0.756 -12.911 1.00 90.69 254 LEU A N 1
ATOM 2065 C CA . LEU A 1 254 ? -5.934 -0.033 -14.095 1.00 90.69 254 LEU A CA 1
ATOM 2066 C C . LEU A 1 254 ? -5.514 0.672 -15.393 1.00 90.69 254 LEU A C 1
ATOM 2068 O O . LEU A 1 254 ? -4.849 0.073 -16.234 1.00 90.69 254 LEU A O 1
ATOM 2072 N N . MET A 1 255 ? -5.817 1.966 -15.537 1.00 91.94 255 MET A N 1
ATOM 2073 C CA . MET A 1 255 ? -5.418 2.730 -16.727 1.00 91.94 255 MET A CA 1
ATOM 2074 C C . MET A 1 255 ? -3.896 2.834 -16.876 1.00 91.94 255 MET A C 1
ATOM 2076 O O . MET A 1 255 ? -3.378 2.747 -17.989 1.00 91.94 255 MET A O 1
ATOM 2080 N N . ARG A 1 256 ? -3.159 3.038 -15.777 1.00 89.25 256 ARG A N 1
ATOM 2081 C CA . ARG A 1 256 ? -1.688 3.086 -15.817 1.00 89.25 256 ARG A CA 1
ATOM 2082 C C . ARG A 1 256 ? -1.077 1.728 -16.100 1.00 89.25 256 ARG A C 1
ATOM 2084 O O . ARG A 1 256 ? -0.102 1.657 -16.836 1.00 89.25 256 ARG A O 1
ATOM 2091 N N . TYR A 1 257 ? -1.664 0.679 -15.551 1.00 89.19 257 TYR A N 1
ATOM 2092 C CA . TYR A 1 257 ? -1.235 -0.685 -15.776 1.00 89.19 257 TYR A CA 1
ATOM 2093 C C . TYR A 1 257 ? -1.417 -1.094 -17.245 1.00 89.19 257 TYR A C 1
ATOM 2095 O O . TYR A 1 257 ? -0.464 -1.565 -17.858 1.00 89.19 257 TYR A O 1
ATOM 2103 N N . ILE A 1 258 ? -2.572 -0.799 -17.861 1.00 88.88 258 ILE A N 1
ATOM 2104 C CA . ILE A 1 258 ? -2.787 -1.018 -19.305 1.00 88.88 258 ILE A CA 1
ATOM 2105 C C . ILE A 1 258 ? -1.768 -0.226 -20.134 1.00 88.88 258 ILE A C 1
ATOM 2107 O O . ILE A 1 258 ? -1.172 -0.775 -21.056 1.00 88.88 258 ILE A O 1
ATOM 2111 N N . LYS A 1 259 ? -1.514 1.046 -19.791 1.00 89.00 259 LYS A N 1
ATOM 2112 C CA . LYS A 1 259 ? -0.481 1.853 -20.464 1.00 89.00 259 LYS A CA 1
ATOM 2113 C C . LYS A 1 259 ? 0.910 1.235 -20.335 1.00 89.00 259 LYS A C 1
ATOM 2115 O O . LYS A 1 259 ? 1.636 1.208 -21.317 1.00 89.00 259 LYS A O 1
ATOM 2120 N N . ALA A 1 260 ? 1.271 0.739 -19.154 1.00 88.31 260 ALA A N 1
ATOM 2121 C CA . ALA A 1 260 ? 2.555 0.090 -18.920 1.00 88.31 260 ALA A CA 1
ATOM 2122 C C . ALA A 1 260 ? 2.697 -1.186 -19.764 1.00 88.31 260 ALA A C 1
ATOM 2124 O O . ALA A 1 260 ? 3.722 -1.371 -20.411 1.00 88.31 260 ALA A O 1
ATOM 2125 N N . ILE A 1 261 ? 1.647 -2.014 -19.841 1.00 86.94 261 ILE A N 1
ATOM 2126 C CA . ILE A 1 261 ? 1.626 -3.199 -20.710 1.00 86.94 261 ILE A CA 1
ATOM 2127 C C . ILE A 1 261 ? 1.791 -2.807 -22.177 1.00 86.94 261 ILE A C 1
ATOM 2129 O O . ILE A 1 261 ? 2.652 -3.356 -22.855 1.00 86.94 261 ILE A O 1
ATOM 2133 N N . LEU A 1 262 ? 0.992 -1.857 -22.669 1.00 87.50 262 LEU A N 1
ATOM 2134 C CA . LEU A 1 262 ? 1.053 -1.425 -24.067 1.00 87.50 262 LEU A CA 1
ATOM 2135 C C . LEU A 1 262 ? 2.423 -0.850 -24.424 1.00 87.50 262 LEU A C 1
ATOM 2137 O O . LEU A 1 262 ? 2.934 -1.141 -25.500 1.00 87.50 262 LEU A O 1
ATOM 2141 N N . LEU A 1 263 ? 3.030 -0.079 -23.517 1.00 86.19 263 LEU A N 1
ATOM 2142 C CA . LEU A 1 263 ? 4.386 0.428 -23.695 1.00 86.19 263 LEU A CA 1
ATOM 2143 C C . LEU A 1 263 ? 5.389 -0.719 -23.783 1.00 86.19 263 LEU A C 1
ATOM 2145 O O . LEU A 1 263 ? 6.152 -0.747 -24.737 1.00 86.19 263 LEU A O 1
ATOM 2149 N N . ILE A 1 264 ? 5.346 -1.686 -22.863 1.00 82.81 264 ILE A N 1
ATOM 2150 C CA . ILE A 1 264 ? 6.241 -2.851 -22.900 1.00 82.81 264 ILE A CA 1
ATOM 2151 C C . ILE A 1 264 ? 6.077 -3.622 -24.213 1.00 82.81 264 ILE A C 1
ATOM 2153 O O . ILE A 1 264 ? 7.076 -3.920 -24.866 1.00 82.81 264 ILE A O 1
ATOM 2157 N N . ILE A 1 265 ? 4.843 -3.905 -24.640 1.00 83.75 265 ILE A N 1
ATOM 2158 C CA . ILE A 1 265 ? 4.571 -4.597 -25.908 1.00 83.75 265 ILE A CA 1
ATOM 2159 C C . ILE A 1 265 ? 5.136 -3.792 -27.084 1.00 83.75 265 ILE A C 1
ATOM 2161 O O . ILE A 1 265 ? 5.857 -4.343 -27.909 1.00 83.75 265 ILE A O 1
ATOM 2165 N N . TRP A 1 266 ? 4.871 -2.487 -27.141 1.00 84.50 266 TRP A N 1
ATOM 2166 C CA . TRP A 1 266 ? 5.349 -1.624 -28.220 1.00 84.50 266 TRP A CA 1
ATOM 2167 C C . TRP A 1 266 ? 6.880 -1.563 -28.282 1.00 84.50 266 TRP A C 1
ATOM 2169 O O . TRP A 1 266 ? 7.457 -1.725 -29.355 1.00 84.50 266 TRP A O 1
ATOM 2179 N N . THR A 1 267 ? 7.549 -1.419 -27.133 1.00 80.44 267 THR A N 1
ATOM 2180 C CA . THR A 1 267 ? 9.016 -1.455 -27.066 1.00 80.44 267 THR A CA 1
ATOM 2181 C C . THR A 1 267 ? 9.573 -2.823 -27.446 1.00 80.44 267 THR A C 1
ATOM 2183 O O . THR A 1 267 ? 10.633 -2.886 -28.053 1.00 80.44 267 THR A O 1
ATOM 2186 N N . SER A 1 268 ? 8.851 -3.909 -27.145 1.00 77.69 268 SER A N 1
ATOM 2187 C CA . SER A 1 268 ? 9.241 -5.266 -27.556 1.00 77.69 268 SER A CA 1
ATOM 2188 C C . SER A 1 268 ? 9.226 -5.399 -29.070 1.00 77.69 268 SER A C 1
ATOM 2190 O O . SER A 1 268 ? 10.195 -5.868 -29.643 1.00 77.69 268 SER A O 1
ATOM 2192 N N . VAL A 1 269 ? 8.141 -4.954 -29.712 1.00 80.50 269 VAL A N 1
ATOM 2193 C CA . VAL A 1 269 ? 7.957 -5.053 -31.167 1.00 80.50 269 VAL A CA 1
ATOM 2194 C C . VAL A 1 269 ? 8.996 -4.232 -31.928 1.00 80.50 269 VAL A C 1
ATOM 2196 O O . VAL A 1 269 ? 9.426 -4.652 -32.988 1.00 80.50 269 VAL A O 1
ATOM 2199 N N . ILE A 1 270 ? 9.427 -3.082 -31.404 1.00 76.56 270 ILE A N 1
ATOM 2200 C CA . ILE A 1 270 ? 10.493 -2.282 -32.037 1.00 76.56 270 ILE A CA 1
ATOM 2201 C C . ILE A 1 270 ? 11.855 -2.980 -31.975 1.00 76.56 270 ILE A C 1
ATOM 2203 O O . ILE A 1 270 ? 12.724 -2.726 -32.807 1.00 76.56 270 ILE A O 1
ATOM 2207 N N . PHE A 1 271 ? 12.062 -3.807 -30.956 1.00 69.50 271 PHE A N 1
ATOM 2208 C CA . PHE A 1 271 ? 13.331 -4.467 -30.691 1.00 69.50 271 PHE A CA 1
ATOM 2209 C C . PHE A 1 271 ? 13.444 -5.883 -31.269 1.00 69.50 271 PHE A C 1
ATOM 2211 O O . PHE A 1 271 ? 14.519 -6.480 -31.155 1.00 69.50 271 PHE A O 1
ATOM 2218 N N . LEU A 1 272 ? 12.354 -6.406 -31.830 1.00 66.06 272 LEU A N 1
ATOM 2219 C CA . LEU A 1 272 ? 12.246 -7.712 -32.478 1.00 66.06 272 LEU A CA 1
ATOM 2220 C C . LEU A 1 272 ? 12.389 -7.535 -33.992 1.00 66.06 272 LEU A C 1
ATOM 2222 O O . LEU A 1 272 ? 13.151 -8.320 -34.593 1.00 66.06 272 LEU A O 1
#

Sequence (272 aa):
MTNNFKYFFMKKTKGYAMNPNNDTDVQEQENNALRSYLQRSEVRLSTMHRIGSSFIGGAGLLILLPVIMKDSMTSISAKIYSLIIAENYAAATTLAIPFIVIVFIPIYSIIKVLHDLTRFYFNPTLPDDPSESFHPRFSLTAIPFSEMVLNNIKTEIRKRQFNVKYKYFIFPPFDKSRPAYDKILKDETLRKIALNDAQYIDKSQEEKPNLGKEYHRMLLAFGLSGAYNRDLIDEVALQELSIIRSNIILRRLLMRYIKAILLIIWTSVIFL

Organism: Solidesulfovibrio magneticus (strain ATCC 700980 / DSM 13731 / RS-1) (NCBI:txid573370)

Radius of gyration: 27.54 Å; chains: 1; bounding box: 84×41×73 Å

Secondary structure (DSSP, 8-state):
---GGGGSS---PPP----HHHHHHHHHHHHHHHHHHHHHHHHHHHHHHHHHHHHHTTSSHHHHHHHHHHHHHHHHHHHHHHHHHTT-HHHHHHHHHHHHHHHHHHHHHHHHHHHHHHHHHEESS-TT--S-----EESS---PPPGGG-HHHHHHHHHHHTSHHHHHHHS-TT-TTHHHHHHHHH-HHHHHHHT--GGG--HHHHTSHHHHHHHHHHHHHHHHTT-----HHHHHHHHHHHHHHHHHHHHHHHHHHHHHHHHHHHHHHHH-